Protein AF-A0A381ZZ35-F1 (afdb_monomer)

Organism: NCBI:txid408172

Foldseek 3Di:
DDDDPPDDPVCQVVVCQVALDGPVLADDPVLLVVLCVLLVNFDPDQVSSQVSLLPRPDCLLVLQQALDQPDQPDDPVDFFAAAADDPVNLVCLLVLDCPPPDPVSQVDQQQGHAALSRWGWHDHSNWIAINNQTFAALVVLVNVVSPDPPSRNRGPCQLLRLLLRLLAAFDDFVCDVPVDVRSHQKGFQSLLQQLQLVDPVQVQVLCVLRVHPSCHPPPRRNSDHLVSNPPNSQSVLVVPDDNDHSVCRVQRIGHRAWHQDSSFIWGWAADPVGIDTDTHRSHSSSSSLLSSLSNHRSPDSSVSSSSSRRHD

Nearest PDB structures (foldseek):
  5aa5-assembly1_E  TM=3.537E-01  e=6.118E+00  Cupriavidus necator H16

Structure (mmCIF, N/CA/C/O backbone):
data_AF-A0A381ZZ35-F1
#
_entry.id   AF-A0A381ZZ35-F1
#
loop_
_atom_site.group_PDB
_atom_site.id
_atom_site.type_symbol
_atom_site.label_atom_id
_atom_site.label_alt_id
_atom_site.label_comp_id
_atom_site.label_asym_id
_atom_site.label_entity_id
_atom_site.label_seq_id
_atom_site.pdbx_PDB_ins_code
_atom_site.Cartn_x
_atom_site.Cartn_y
_atom_site.Cartn_z
_atom_site.occupancy
_atom_site.B_iso_or_equiv
_atom_site.auth_seq_id
_atom_site.auth_comp_id
_atom_site.auth_asym_id
_atom_site.auth_atom_id
_atom_site.pdbx_PDB_model_num
ATOM 1 N N . VAL A 1 1 ? 26.753 -16.546 -19.045 1.00 32.03 1 VAL A N 1
ATOM 2 C CA . VAL A 1 1 ? 26.554 -15.699 -20.244 1.00 32.03 1 VAL A CA 1
ATOM 3 C C . VAL A 1 1 ? 26.072 -14.342 -19.760 1.00 32.03 1 VAL A C 1
ATOM 5 O O . VAL A 1 1 ? 25.007 -14.276 -19.165 1.00 32.03 1 VAL A O 1
ATOM 8 N N . ASN A 1 2 ? 26.923 -13.318 -19.890 1.00 32.50 2 ASN A N 1
ATOM 9 C CA . ASN A 1 2 ? 26.718 -11.951 -19.397 1.00 32.50 2 ASN A CA 1
ATOM 10 C C . ASN A 1 2 ? 25.426 -11.340 -19.957 1.00 32.50 2 ASN A C 1
ATOM 12 O O . ASN A 1 2 ? 25.350 -11.036 -21.148 1.00 32.50 2 ASN A O 1
ATOM 16 N N . SER A 1 3 ? 24.434 -11.112 -19.099 1.00 37.75 3 SER A N 1
ATOM 17 C CA . SER A 1 3 ? 23.329 -10.200 -19.390 1.00 37.75 3 SER A CA 1
ATOM 18 C C . SER A 1 3 ? 23.899 -8.786 -19.527 1.00 37.75 3 SER A C 1
ATOM 20 O O . SER A 1 3 ? 24.503 -8.257 -18.594 1.00 37.75 3 SER A O 1
ATOM 22 N N . ARG A 1 4 ? 23.770 -8.218 -20.729 1.00 42.09 4 ARG A N 1
ATOM 23 C CA . ARG A 1 4 ? 24.293 -6.907 -21.137 1.00 42.09 4 ARG A CA 1
ATOM 24 C C . ARG A 1 4 ? 23.975 -5.834 -20.090 1.00 42.09 4 ARG A C 1
ATOM 26 O O . ARG A 1 4 ? 22.808 -5.525 -19.869 1.00 42.09 4 ARG A O 1
ATOM 33 N N . ARG A 1 5 ? 25.006 -5.227 -19.492 1.00 50.31 5 ARG A N 1
ATOM 34 C CA . ARG A 1 5 ? 24.853 -3.937 -18.807 1.00 50.31 5 ARG A CA 1
ATOM 35 C C . ARG A 1 5 ? 24.437 -2.915 -19.870 1.00 50.31 5 ARG A C 1
ATOM 37 O O . ARG A 1 5 ? 25.200 -2.644 -20.789 1.00 50.31 5 ARG A O 1
ATOM 44 N N . ILE A 1 6 ? 23.202 -2.422 -19.781 1.00 64.44 6 ILE A N 1
ATOM 45 C CA . ILE A 1 6 ? 22.643 -1.396 -20.685 1.00 64.44 6 ILE A CA 1
ATOM 46 C C . ILE A 1 6 ? 23.339 -0.037 -20.457 1.00 64.44 6 ILE A C 1
ATOM 48 O O . ILE A 1 6 ? 23.358 0.814 -21.340 1.00 64.44 6 ILE A O 1
ATOM 52 N N . TRP A 1 7 ? 23.973 0.133 -19.295 1.00 69.50 7 TRP A N 1
ATOM 53 C CA . TRP A 1 7 ? 24.657 1.344 -18.858 1.00 69.50 7 TRP A CA 1
ATOM 54 C C . TRP A 1 7 ? 26.158 1.087 -18.666 1.00 69.50 7 TRP A C 1
ATOM 56 O O . TRP A 1 7 ? 26.566 -0.015 -18.297 1.00 69.50 7 TRP A O 1
ATOM 66 N N . CYS A 1 8 ? 26.997 2.094 -18.933 1.00 85.00 8 CYS A N 1
ATOM 67 C CA . CYS A 1 8 ? 28.427 2.008 -18.631 1.00 85.00 8 CYS A CA 1
ATOM 68 C C . CYS A 1 8 ? 28.687 2.219 -17.128 1.00 85.00 8 CYS A C 1
ATOM 70 O O . CYS A 1 8 ? 27.838 2.746 -16.411 1.00 85.00 8 CYS A O 1
ATOM 72 N N . GLU A 1 9 ? 29.883 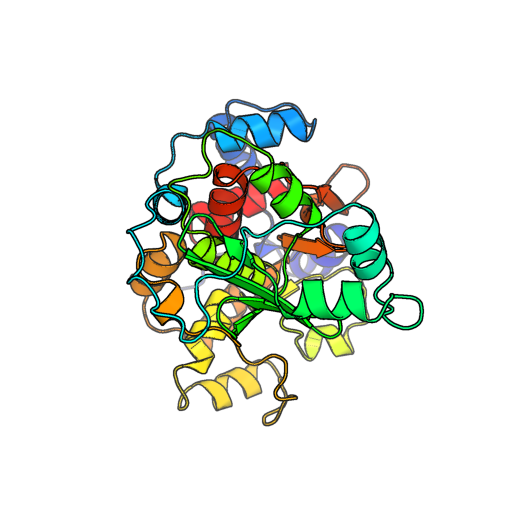1.869 -16.652 1.00 80.69 9 GLU A N 1
ATOM 73 C CA . GLU A 1 9 ? 30.236 1.958 -15.224 1.00 80.69 9 GLU A CA 1
ATOM 74 C C . GLU A 1 9 ? 30.088 3.376 -14.651 1.00 80.69 9 GLU A C 1
ATOM 76 O O . GLU A 1 9 ? 29.662 3.552 -13.513 1.00 80.69 9 GLU A O 1
ATOM 81 N N . ILE A 1 10 ? 30.375 4.404 -15.457 1.00 81.88 10 ILE A N 1
ATOM 82 C CA . ILE A 1 10 ? 30.187 5.804 -15.055 1.00 81.88 10 ILE A CA 1
ATOM 83 C C . ILE A 1 10 ? 28.697 6.115 -14.889 1.00 81.88 10 ILE A C 1
ATOM 85 O O . ILE A 1 10 ? 28.305 6.757 -13.915 1.00 81.88 10 ILE A O 1
ATOM 89 N N . CYS A 1 11 ? 27.849 5.648 -15.807 1.00 78.94 11 CYS A N 1
ATOM 90 C CA . CYS A 1 11 ? 26.406 5.822 -15.692 1.00 78.94 11 CYS A CA 1
ATOM 91 C C . CYS A 1 11 ? 25.856 5.120 -14.445 1.00 78.94 11 CYS A C 1
ATOM 93 O O . CYS A 1 11 ? 25.052 5.721 -13.742 1.00 78.94 11 CYS A O 1
ATOM 95 N N . ASP A 1 12 ? 26.335 3.922 -14.108 1.00 74.69 12 ASP A N 1
ATOM 96 C CA . ASP A 1 12 ? 25.920 3.213 -12.887 1.00 74.69 12 ASP A CA 1
ATOM 97 C C . ASP A 1 12 ? 26.259 3.984 -11.599 1.00 74.69 12 ASP A C 1
ATOM 99 O O . ASP A 1 12 ? 25.548 3.870 -10.598 1.00 74.69 12 ASP A O 1
ATOM 103 N N . ILE A 1 13 ? 27.312 4.806 -11.623 1.00 75.88 13 ILE A N 1
ATOM 104 C CA . ILE A 1 13 ? 27.687 5.681 -10.505 1.00 75.88 13 ILE A CA 1
ATOM 105 C C . ILE A 1 13 ? 26.844 6.961 -10.506 1.00 75.88 13 ILE A C 1
ATOM 107 O O . ILE A 1 13 ? 26.310 7.354 -9.472 1.00 75.88 13 ILE A O 1
ATOM 111 N N . VAL A 1 14 ? 26.720 7.629 -11.653 1.00 78.88 14 VAL A N 1
ATOM 112 C CA . VAL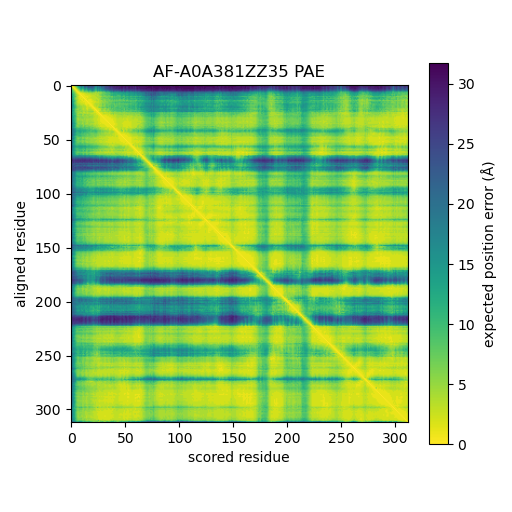 A 1 14 ? 26.157 8.986 -11.748 1.00 78.88 14 VAL A CA 1
ATOM 113 C C . VAL A 1 14 ? 24.627 8.988 -11.758 1.00 78.88 14 VAL A C 1
ATOM 115 O O . VAL A 1 14 ? 23.999 9.846 -11.131 1.00 78.88 14 VAL A O 1
ATOM 118 N N . VAL A 1 15 ? 24.003 8.031 -12.446 1.00 78.25 15 VAL A N 1
ATOM 119 C CA . VAL A 1 15 ? 22.546 7.962 -12.622 1.00 78.25 15 VAL A CA 1
ATOM 120 C C . VAL A 1 15 ? 21.798 7.932 -11.286 1.00 78.25 15 VAL A C 1
ATOM 122 O O . VAL A 1 15 ? 20.849 8.708 -11.158 1.00 78.25 15 VAL A O 1
ATOM 125 N N . PRO A 1 16 ? 22.208 7.167 -10.256 1.00 74.56 16 PRO A N 1
ATOM 126 C CA . PRO A 1 16 ? 21.572 7.225 -8.940 1.00 74.56 16 PRO A CA 1
ATOM 127 C C . PRO A 1 16 ? 21.605 8.602 -8.279 1.00 74.56 16 PRO A C 1
ATOM 129 O O . PRO A 1 16 ? 20.651 8.969 -7.594 1.00 74.56 16 PRO A O 1
ATOM 132 N N . HIS A 1 17 ? 22.648 9.399 -8.509 1.00 72.75 17 HIS A N 1
ATOM 133 C CA . HIS A 1 17 ? 22.750 10.746 -7.944 1.00 72.75 17 HIS A CA 1
ATOM 134 C C . HIS A 1 17 ? 21.882 11.768 -8.688 1.00 72.75 17 HIS A C 1
ATOM 136 O O . HIS A 1 17 ? 21.311 12.655 -8.058 1.00 72.75 17 HIS A O 1
ATOM 142 N N . ILE A 1 18 ? 21.720 11.620 -10.007 1.00 74.50 18 ILE A N 1
ATOM 143 C CA . ILE A 1 18 ? 20.843 12.483 -10.819 1.00 74.50 18 ILE A CA 1
ATOM 144 C C . ILE A 1 18 ? 19.376 12.091 -10.641 1.00 74.50 18 ILE A C 1
ATOM 146 O O . ILE A 1 18 ? 18.468 12.926 -10.578 1.00 74.50 18 ILE A O 1
ATOM 150 N N . THR A 1 19 ? 19.120 10.787 -10.634 1.00 72.62 19 THR A N 1
ATOM 151 C CA . THR A 1 19 ? 17.770 10.258 -10.729 1.00 72.62 19 THR A CA 1
ATOM 152 C C . THR A 1 19 ? 17.200 9.829 -9.392 1.00 72.62 19 THR A C 1
ATOM 154 O O . THR A 1 19 ? 15.983 9.782 -9.282 1.00 72.62 19 THR A O 1
ATOM 157 N N . GLY A 1 20 ? 18.002 9.583 -8.357 1.00 69.38 20 GLY A N 1
ATOM 158 C CA . GLY A 1 20 ? 17.522 9.014 -7.092 1.00 69.38 20 GLY A CA 1
ATOM 159 C C . GLY A 1 20 ? 16.988 7.580 -7.229 1.00 69.38 20 GLY A C 1
ATOM 160 O O . GLY A 1 20 ? 16.212 7.141 -6.373 1.00 69.38 20 GLY A O 1
ATOM 161 N N . GLN A 1 21 ? 17.350 6.893 -8.319 1.00 72.75 21 GLN A N 1
ATOM 162 C CA . GLN A 1 21 ? 17.035 5.502 -8.647 1.00 72.75 21 GLN A CA 1
ATOM 163 C C . GLN A 1 21 ? 18.246 4.823 -9.289 1.00 72.75 21 GLN A C 1
ATOM 165 O O . GLN A 1 21 ? 19.063 5.471 -9.940 1.00 72.75 21 GLN A O 1
ATOM 170 N N . ASP A 1 22 ? 18.348 3.512 -9.109 1.00 72.69 22 ASP A N 1
ATOM 171 C CA . ASP A 1 22 ? 19.425 2.733 -9.710 1.00 72.69 22 ASP A CA 1
ATOM 172 C C . ASP A 1 22 ? 19.239 2.651 -11.232 1.00 72.69 22 ASP A C 1
ATOM 174 O O . ASP A 1 22 ? 18.112 2.628 -11.728 1.00 72.69 22 ASP A O 1
ATOM 178 N N . SER A 1 23 ? 20.341 2.645 -11.983 1.00 72.00 23 SER A N 1
ATOM 179 C CA . SER A 1 23 ? 20.340 2.658 -13.456 1.00 72.00 23 SER A CA 1
ATOM 180 C C . SER A 1 23 ? 19.578 1.474 -14.062 1.00 72.00 23 SER A C 1
ATOM 182 O O . SER A 1 23 ? 18.898 1.627 -15.075 1.00 72.00 23 SER A O 1
ATOM 184 N N . ASN A 1 24 ? 19.630 0.311 -13.410 1.00 72.00 24 ASN A N 1
ATOM 185 C CA . ASN A 1 24 ? 18.886 -0.898 -13.772 1.00 72.00 24 ASN A CA 1
ATOM 186 C C . ASN A 1 24 ? 17.368 -0.802 -13.525 1.00 72.00 24 ASN A C 1
ATOM 188 O O . ASN A 1 24 ? 16.634 -1.672 -13.979 1.00 72.00 24 ASN A O 1
ATOM 192 N N . MET A 1 25 ? 16.904 0.230 -12.817 1.00 75.88 25 MET A N 1
ATOM 193 C CA . MET A 1 25 ? 15.491 0.463 -12.500 1.00 75.88 25 MET A CA 1
ATOM 194 C C . MET A 1 25 ? 14.871 1.571 -13.360 1.00 75.88 25 MET A C 1
ATOM 196 O O . MET A 1 25 ? 13.699 1.904 -13.180 1.00 75.88 25 MET A O 1
ATOM 200 N N . ILE A 1 26 ? 15.644 2.168 -14.272 1.00 82.06 26 ILE A N 1
ATOM 201 C CA . ILE A 1 26 ? 15.144 3.144 -15.240 1.00 82.06 26 ILE A CA 1
ATOM 202 C C . ILE A 1 26 ? 14.570 2.400 -16.438 1.00 82.06 26 ILE A C 1
ATOM 204 O O . ILE A 1 26 ? 15.279 1.653 -17.110 1.00 82.06 26 ILE A O 1
ATOM 208 N N . GLU A 1 27 ? 13.289 2.630 -16.709 1.00 86.88 27 GLU A N 1
ATOM 209 C CA . GLU A 1 27 ? 12.601 2.020 -17.835 1.00 86.88 27 GLU A CA 1
ATOM 210 C C . GLU A 1 27 ? 12.914 2.753 -19.135 1.00 86.88 27 GLU A C 1
ATOM 212 O O . GLU A 1 27 ? 13.184 3.958 -19.172 1.00 86.88 27 GLU A O 1
ATOM 217 N N . SER A 1 28 ? 12.881 2.002 -20.234 1.00 86.75 28 SER A N 1
ATOM 218 C CA . SER A 1 28 ? 13.080 2.588 -21.556 1.00 86.75 28 SER A CA 1
ATOM 219 C C . SER A 1 28 ? 11.921 3.534 -21.913 1.00 86.75 28 SER A C 1
ATOM 221 O O . SER A 1 28 ? 10.775 3.261 -21.543 1.00 86.75 28 SER A O 1
ATOM 223 N N . PRO A 1 29 ? 12.161 4.600 -22.702 1.00 86.50 29 PRO A N 1
ATOM 224 C CA . PRO A 1 29 ? 11.086 5.474 -23.178 1.00 86.50 29 PRO A CA 1
ATOM 225 C C . PRO A 1 29 ? 9.968 4.716 -23.907 1.00 86.50 29 PRO A C 1
ATOM 227 O O . PRO A 1 29 ? 8.802 5.072 -23.783 1.00 86.50 29 PRO A O 1
ATOM 230 N N . ALA A 1 30 ? 10.316 3.637 -24.619 1.00 89.12 30 ALA A N 1
ATOM 231 C CA . ALA A 1 30 ? 9.352 2.776 -25.295 1.00 89.12 30 ALA A CA 1
ATOM 232 C C . ALA A 1 30 ? 8.438 2.027 -24.309 1.00 89.12 30 ALA A C 1
ATOM 234 O O . ALA A 1 30 ? 7.234 1.965 -24.533 1.00 89.12 30 ALA A O 1
ATOM 235 N N . ALA A 1 31 ? 8.982 1.507 -23.202 1.00 89.00 31 ALA A N 1
ATOM 236 C CA . ALA A 1 31 ? 8.191 0.843 -22.159 1.00 89.00 31 ALA A CA 1
ATOM 237 C C . ALA A 1 31 ? 7.258 1.829 -21.433 1.00 89.00 31 ALA A C 1
ATOM 239 O O . ALA A 1 31 ? 6.096 1.512 -21.162 1.00 89.00 31 ALA A O 1
ATOM 240 N N . VAL A 1 32 ? 7.741 3.053 -21.182 1.00 88.56 32 VAL A N 1
ATOM 241 C CA . VAL A 1 32 ? 6.924 4.130 -20.605 1.00 88.56 32 VAL A CA 1
ATOM 242 C C . VAL A 1 32 ? 5.773 4.495 -21.541 1.00 88.56 32 VAL A C 1
ATOM 244 O O . VAL A 1 32 ? 4.631 4.566 -21.090 1.00 88.56 32 VAL A O 1
ATOM 247 N N . GLU A 1 33 ? 6.038 4.686 -22.835 1.00 89.25 33 GLU A N 1
ATOM 248 C CA . GLU A 1 33 ? 4.989 5.028 -23.801 1.00 89.25 33 GLU A CA 1
ATOM 249 C C . GLU A 1 33 ? 3.999 3.878 -24.014 1.00 89.25 33 GLU A C 1
ATOM 251 O O . GLU A 1 33 ? 2.795 4.115 -24.086 1.00 89.25 33 GLU A O 1
ATOM 256 N N . HIS A 1 34 ? 4.473 2.630 -24.013 1.00 91.19 34 HIS A N 1
ATOM 257 C CA . HIS A 1 34 ? 3.609 1.452 -24.053 1.00 91.19 34 HIS A CA 1
ATOM 258 C C . HIS A 1 34 ? 2.654 1.410 -22.853 1.00 91.19 34 HIS A C 1
ATOM 260 O O . HIS A 1 34 ? 1.445 1.303 -23.036 1.00 91.19 34 HIS A O 1
ATOM 266 N N . THR A 1 35 ? 3.166 1.611 -21.634 1.00 90.88 35 THR A N 1
ATOM 267 C CA . THR A 1 35 ? 2.331 1.675 -20.420 1.00 90.88 35 THR A CA 1
ATOM 268 C C . THR A 1 35 ? 1.343 2.847 -20.480 1.00 90.88 35 THR A C 1
ATOM 270 O O . THR A 1 35 ? 0.188 2.726 -20.074 1.00 90.88 35 THR A O 1
ATOM 273 N N . ARG A 1 36 ? 1.759 4.007 -21.011 1.00 89.12 36 ARG A N 1
ATOM 274 C CA . ARG A 1 36 ? 0.854 5.152 -21.216 1.00 89.12 36 ARG A CA 1
ATOM 275 C C . ARG A 1 36 ? -0.258 4.814 -22.207 1.00 89.12 36 ARG A C 1
ATOM 277 O O . ARG A 1 36 ? -1.395 5.211 -21.963 1.00 89.12 36 ARG A O 1
ATOM 284 N N . HIS A 1 37 ? 0.056 4.091 -23.278 1.00 90.69 37 HIS A N 1
ATOM 285 C CA . HIS A 1 37 ? -0.917 3.618 -24.257 1.00 90.69 37 HIS A CA 1
ATOM 286 C C . HIS A 1 37 ? -1.901 2.612 -23.638 1.00 90.69 37 HIS A C 1
ATOM 288 O O . HIS A 1 37 ? -3.105 2.777 -23.814 1.00 90.69 37 HIS A O 1
ATOM 294 N N . GLU A 1 38 ? -1.428 1.639 -22.845 1.00 90.44 38 GLU A N 1
ATOM 295 C CA . GLU A 1 38 ? -2.293 0.706 -22.093 1.00 90.44 38 GLU A CA 1
ATOM 296 C C . GLU A 1 38 ? -3.294 1.447 -21.188 1.00 90.44 38 GLU A C 1
ATOM 298 O O . GLU A 1 38 ? -4.460 1.071 -21.095 1.00 90.44 38 GLU A O 1
ATOM 303 N N . LEU A 1 39 ? -2.866 2.548 -20.563 1.00 89.06 39 LEU A N 1
ATOM 304 C CA . LEU A 1 39 ? -3.717 3.391 -19.716 1.00 89.06 39 LEU A CA 1
ATOM 305 C C . LEU A 1 39 ? -4.610 4.375 -20.505 1.00 89.06 39 LEU A C 1
ATOM 307 O O . LEU A 1 39 ? -5.325 5.172 -19.894 1.00 89.06 39 LEU A O 1
ATOM 311 N N . GLY A 1 40 ? -4.575 4.369 -21.841 1.00 88.50 40 GLY A N 1
ATOM 312 C CA . GLY A 1 40 ? -5.359 5.280 -22.684 1.00 88.50 40 GLY A CA 1
ATOM 313 C C . GLY A 1 40 ? -4.840 6.724 -22.700 1.00 88.50 40 GLY A C 1
ATOM 314 O O . GLY A 1 40 ? -5.632 7.665 -22.734 1.00 88.50 40 GLY A O 1
ATOM 315 N N . HIS A 1 41 ? -3.518 6.902 -22.634 1.00 87.44 41 HIS A N 1
ATOM 316 C CA . HIS A 1 41 ? -2.797 8.183 -22.614 1.00 87.44 41 HIS A CA 1
ATOM 317 C C . HIS A 1 41 ? -3.354 9.197 -21.601 1.00 87.44 41 HIS A C 1
ATOM 319 O O . HIS A 1 41 ? -3.776 10.299 -21.973 1.00 87.44 41 HIS A O 1
ATOM 325 N N . PRO A 1 42 ? -3.338 8.874 -20.295 1.00 85.69 42 PRO A N 1
ATOM 326 C CA . PRO A 1 42 ? -3.807 9.805 -19.289 1.00 85.69 42 PRO A CA 1
ATOM 327 C C . PRO A 1 42 ? -2.947 11.078 -19.274 1.00 85.69 42 PRO A C 1
ATOM 329 O O . PRO A 1 42 ? -1.720 11.063 -19.428 1.00 85.69 42 PRO A O 1
ATOM 332 N N . ASP A 1 43 ? -3.619 12.203 -19.044 1.00 83.19 43 ASP A N 1
ATOM 333 C CA . ASP A 1 43 ? -2.977 13.477 -18.732 1.00 83.19 43 ASP A CA 1
ATOM 334 C C . ASP A 1 43 ? -2.177 13.367 -17.414 1.00 83.19 43 ASP A C 1
ATOM 336 O O . ASP A 1 43 ? -2.414 12.497 -16.579 1.00 83.19 43 ASP A O 1
ATOM 340 N N . THR A 1 44 ? -1.259 14.299 -17.182 1.00 80.75 44 THR A N 1
ATOM 341 C CA . THR A 1 44 ? -0.376 14.358 -16.003 1.00 80.75 44 THR A CA 1
ATOM 342 C C . THR A 1 44 ? -1.105 14.629 -14.678 1.00 80.75 44 THR A C 1
ATOM 344 O O . THR A 1 44 ? -0.507 14.532 -13.599 1.00 80.75 44 THR A O 1
ATOM 347 N N . ARG A 1 45 ? -2.400 14.973 -14.730 1.00 86.56 45 ARG A N 1
ATOM 348 C CA . ARG A 1 45 ? -3.241 15.247 -13.556 1.00 86.56 45 ARG A CA 1
ATOM 349 C C . ARG A 1 45 ? -3.548 13.955 -12.779 1.00 86.56 45 ARG A C 1
ATOM 351 O O . ARG A 1 45 ? -4.136 13.046 -13.367 1.00 86.56 45 ARG A O 1
ATOM 358 N N . PRO A 1 46 ? -3.300 13.898 -11.453 1.00 86.44 46 PRO A N 1
ATOM 359 C CA . PRO A 1 46 ? -3.493 12.683 -10.648 1.00 86.44 46 PRO A CA 1
ATOM 360 C C . PRO A 1 46 ? -4.868 12.021 -10.809 1.00 86.44 46 PRO A C 1
ATOM 362 O O . PRO A 1 46 ? -4.945 10.822 -11.041 1.00 86.44 46 PRO A O 1
ATOM 365 N N . ASN A 1 47 ? -5.956 12.798 -10.805 1.00 88.12 47 ASN A N 1
ATOM 366 C CA . ASN A 1 47 ? -7.313 12.250 -10.941 1.00 88.12 47 ASN A CA 1
ATOM 367 C C . ASN A 1 47 ? -7.546 11.533 -12.283 1.00 88.12 47 ASN A C 1
ATOM 369 O O . ASN A 1 47 ? -8.326 10.587 -12.350 1.00 88.12 47 ASN A O 1
ATOM 373 N N . ARG A 1 48 ? -6.889 11.981 -13.363 1.00 89.88 48 ARG A N 1
ATOM 374 C CA . ARG A 1 48 ? -6.988 11.331 -14.679 1.00 89.88 48 ARG A CA 1
ATOM 375 C C . ARG A 1 48 ? -6.192 10.032 -14.706 1.00 89.88 48 ARG A C 1
ATOM 377 O O . ARG A 1 48 ? -6.694 9.052 -15.242 1.00 89.88 48 ARG A O 1
ATOM 384 N N . ILE A 1 49 ? -5.026 10.013 -14.061 1.00 90.81 49 ILE A N 1
ATOM 385 C CA . ILE A 1 49 ? -4.202 8.812 -13.885 1.00 90.81 49 ILE A CA 1
ATOM 386 C C . ILE A 1 49 ? -4.969 7.755 -13.079 1.00 90.81 49 ILE A C 1
ATOM 388 O O . ILE A 1 49 ? -5.120 6.628 -13.536 1.00 90.81 49 ILE A O 1
ATOM 392 N N . TRP A 1 50 ? -5.526 8.117 -11.920 1.00 93.50 50 TRP A N 1
ATOM 393 C CA . TRP A 1 50 ? -6.279 7.178 -11.078 1.00 93.50 50 TRP A CA 1
ATOM 394 C C . TRP A 1 50 ? -7.545 6.667 -11.760 1.00 93.50 50 TRP A C 1
ATOM 396 O O . TRP A 1 50 ? -7.809 5.466 -11.741 1.00 93.50 50 TRP A O 1
ATOM 406 N N . SER A 1 51 ? -8.265 7.544 -12.467 1.00 91.94 51 SER A N 1
ATOM 407 C CA . SER A 1 51 ? -9.409 7.121 -13.272 1.00 91.94 51 SER A CA 1
ATOM 408 C C . SER A 1 51 ? -9.023 6.180 -14.415 1.00 91.94 51 SER A C 1
ATOM 410 O O . SER A 1 51 ? -9.866 5.369 -14.791 1.00 91.94 51 SER A O 1
ATOM 412 N N . ALA A 1 52 ? -7.833 6.317 -15.004 1.00 92.50 52 ALA A N 1
ATOM 413 C CA . ALA A 1 52 ? -7.352 5.416 -16.047 1.00 92.50 52 ALA A CA 1
ATOM 414 C C . ALA A 1 52 ? -7.008 4.043 -15.461 1.00 92.50 52 ALA A C 1
ATOM 416 O O . ALA A 1 52 ? -7.537 3.043 -15.928 1.00 92.50 52 ALA A O 1
ATOM 417 N N . ILE A 1 53 ? -6.240 4.008 -14.366 1.00 93.00 53 ILE A N 1
ATOM 418 C CA . ILE A 1 53 ? -5.910 2.767 -13.646 1.00 93.00 53 ILE A CA 1
ATOM 419 C C . ILE A 1 53 ? -7.180 2.033 -13.215 1.00 93.00 53 ILE A C 1
ATOM 421 O O . ILE A 1 53 ? -7.305 0.836 -13.420 1.00 93.00 53 ILE A O 1
ATOM 425 N N . ARG A 1 54 ? -8.169 2.748 -12.674 1.00 91.12 54 ARG A N 1
ATOM 426 C CA . ARG A 1 54 ? -9.448 2.157 -12.263 1.00 91.12 54 ARG A CA 1
ATOM 427 C C . ARG A 1 54 ? -10.228 1.512 -13.418 1.00 91.12 54 ARG A C 1
ATOM 429 O O . ARG A 1 54 ? -11.029 0.619 -13.166 1.00 91.12 54 ARG A O 1
ATOM 436 N N . LYS A 1 55 ? -10.073 2.023 -14.642 1.00 90.94 55 LYS A N 1
ATOM 437 C CA . LYS A 1 55 ? -10.754 1.528 -15.850 1.00 90.94 55 LYS A CA 1
ATOM 438 C C . LYS A 1 55 ? -9.935 0.489 -16.607 1.00 90.94 55 LYS A C 1
ATOM 440 O O . LYS A 1 55 ? -10.421 -0.009 -17.616 1.00 90.94 55 LYS A O 1
ATOM 445 N N . LEU A 1 56 ? -8.708 0.223 -16.164 1.00 90.19 56 LEU A N 1
ATOM 446 C CA . LEU A 1 56 ? -7.865 -0.781 -16.777 1.00 90.19 56 LEU A CA 1
ATOM 447 C C . LEU A 1 56 ? -8.547 -2.139 -16.630 1.00 90.19 56 LEU A C 1
ATOM 449 O O . LEU A 1 56 ? -8.870 -2.556 -15.517 1.00 90.19 56 LEU A O 1
ATOM 453 N N . ASP A 1 57 ? -8.764 -2.801 -17.759 1.00 83.31 57 ASP A N 1
ATOM 454 C CA . ASP A 1 57 ? -9.288 -4.158 -17.794 1.00 83.31 57 ASP A CA 1
ATOM 455 C C . ASP A 1 57 ? -8.153 -5.120 -17.422 1.00 83.31 57 ASP A C 1
ATOM 457 O O . ASP A 1 57 ? -7.299 -5.453 -18.243 1.00 83.31 57 ASP A O 1
ATOM 461 N N . SER A 1 58 ? -8.058 -5.450 -16.134 1.00 85.94 58 SER A N 1
ATOM 462 C CA . SER A 1 58 ? -7.015 -6.318 -15.590 1.00 85.94 58 SER A CA 1
ATOM 463 C C . SER A 1 58 ? -7.578 -7.193 -14.479 1.00 85.94 58 SER A C 1
ATOM 465 O O . SER A 1 58 ? -8.152 -6.698 -13.505 1.00 85.94 58 SER A O 1
ATOM 467 N N . SER A 1 59 ? -7.323 -8.497 -14.586 1.00 89.25 59 SER A N 1
ATOM 468 C CA . SER A 1 59 ? -7.651 -9.476 -13.549 1.00 89.25 59 SER A CA 1
ATOM 469 C C . SER A 1 59 ? -6.732 -9.381 -12.323 1.00 89.25 59 SER A C 1
ATOM 471 O O . SER A 1 59 ? -6.995 -9.990 -11.287 1.00 89.25 59 SER A O 1
ATOM 473 N N . GLU A 1 60 ? -5.669 -8.567 -12.375 1.00 89.38 60 GLU A N 1
ATOM 474 C CA . GLU A 1 60 ? -4.691 -8.435 -11.288 1.00 89.38 60 GLU A CA 1
ATOM 475 C C . GLU A 1 60 ? -5.296 -7.893 -9.986 1.00 89.38 60 GLU A C 1
ATOM 477 O O . GLU A 1 60 ? -4.690 -8.083 -8.935 1.00 89.38 60 GLU A O 1
ATOM 482 N N . ALA A 1 61 ? -6.461 -7.241 -10.031 1.00 88.50 61 ALA A N 1
ATOM 483 C CA . ALA A 1 61 ? -7.175 -6.734 -8.856 1.00 88.50 61 ALA A CA 1
ATOM 484 C C . ALA A 1 61 ? -8.334 -7.624 -8.379 1.00 88.50 61 ALA A C 1
ATOM 486 O O . ALA A 1 61 ? -8.871 -7.379 -7.296 1.00 88.50 61 ALA A O 1
ATOM 487 N N . GLU A 1 62 ? -8.723 -8.652 -9.140 1.00 91.56 62 GLU A N 1
ATOM 488 C CA . GLU A 1 62 ? -9.911 -9.470 -8.847 1.00 91.56 62 GLU A CA 1
ATOM 489 C C . GLU A 1 62 ? -9.823 -10.173 -7.491 1.00 91.56 62 GLU A C 1
ATOM 491 O O . GLU A 1 62 ? -10.820 -10.259 -6.778 1.00 91.56 62 GLU A O 1
ATOM 496 N N . TRP A 1 63 ? -8.619 -10.571 -7.069 1.00 92.44 63 TRP A N 1
ATOM 497 C CA . TRP A 1 63 ? -8.387 -11.221 -5.774 1.00 92.44 63 TRP A CA 1
ATOM 498 C C . TRP A 1 63 ? -8.865 -10.404 -4.566 1.00 92.44 63 TRP A C 1
ATOM 500 O O . TRP A 1 63 ? -9.139 -10.975 -3.510 1.00 92.44 63 TRP A O 1
ATOM 510 N N . ALA A 1 64 ? -8.909 -9.073 -4.696 1.00 92.00 64 ALA A N 1
ATOM 511 C CA . ALA A 1 64 ? -9.366 -8.162 -3.651 1.00 92.00 64 ALA A CA 1
ATOM 512 C C . ALA A 1 64 ? -10.867 -7.866 -3.753 1.00 92.00 64 ALA A C 1
ATOM 514 O O . ALA A 1 64 ? -11.430 -7.300 -2.822 1.00 92.00 64 ALA A O 1
ATOM 515 N N . MET A 1 65 ? -11.496 -8.205 -4.880 1.00 90.38 65 MET A N 1
ATOM 516 C CA . MET A 1 65 ? -12.893 -7.904 -5.210 1.00 90.38 65 MET A CA 1
ATOM 517 C C . MET A 1 65 ? -13.801 -9.144 -5.157 1.00 90.38 65 MET A C 1
ATOM 519 O O . MET A 1 65 ? -14.996 -9.028 -5.430 1.00 90.38 65 MET A O 1
ATOM 523 N N . ASP A 1 66 ? -13.241 -10.305 -4.813 1.00 83.25 66 ASP A N 1
ATOM 524 C CA . ASP A 1 66 ? -13.952 -11.560 -4.564 1.00 83.25 66 ASP A CA 1
ATOM 525 C C . ASP A 1 66 ? -13.863 -11.929 -3.075 1.00 83.25 66 ASP A C 1
ATOM 527 O O . ASP A 1 66 ? -13.163 -12.861 -2.663 1.00 83.25 66 ASP A O 1
ATOM 531 N N . ALA A 1 67 ? -14.535 -11.140 -2.230 1.00 76.12 67 ALA A N 1
ATOM 532 C CA . ALA A 1 67 ? -14.716 -11.495 -0.831 1.00 76.12 67 ALA A CA 1
ATOM 533 C C . ALA A 1 67 ? -15.532 -12.785 -0.745 1.00 76.12 67 ALA A C 1
ATOM 535 O O . ALA A 1 67 ? -16.756 -12.793 -0.889 1.00 76.12 67 ALA A O 1
ATOM 536 N N . ARG A 1 68 ? -14.852 -13.892 -0.447 1.00 67.00 68 ARG A N 1
ATOM 537 C CA . ARG A 1 68 ? -15.546 -15.078 0.044 1.00 67.00 68 ARG A CA 1
ATOM 538 C C . ARG A 1 68 ? -16.142 -14.716 1.401 1.00 67.00 68 ARG A C 1
ATOM 540 O O . ARG A 1 68 ? -15.407 -14.144 2.207 1.00 67.00 68 ARG A O 1
ATOM 547 N N . PRO A 1 69 ? -17.418 -15.041 1.679 1.00 57.69 69 PRO A N 1
ATOM 548 C CA . PRO A 1 69 ? -17.977 -14.839 3.006 1.00 57.69 69 PRO A CA 1
ATOM 549 C C . PRO A 1 69 ? -17.059 -15.542 4.004 1.00 57.69 69 PRO A C 1
ATOM 551 O O . PRO A 1 69 ? -16.903 -16.765 3.972 1.00 57.69 69 PRO A O 1
ATOM 554 N N . GLY A 1 70 ? -16.356 -14.743 4.808 1.00 55.00 70 GLY A N 1
ATOM 555 C CA . GLY A 1 70 ? -15.443 -15.257 5.811 1.00 55.00 70 GLY A CA 1
ATOM 556 C C . GLY A 1 70 ? -16.213 -16.156 6.770 1.00 55.00 70 GLY A C 1
ATOM 557 O O . GLY A 1 70 ? -17.400 -15.940 7.017 1.00 55.00 70 GLY A O 1
ATOM 558 N N . ASN A 1 71 ? -15.542 -17.173 7.312 1.00 52.56 71 ASN A N 1
ATOM 559 C CA . ASN A 1 71 ? -16.101 -17.978 8.393 1.00 52.56 71 ASN A CA 1
ATOM 560 C C . ASN A 1 71 ? -16.627 -17.022 9.469 1.00 52.56 71 ASN A C 1
ATOM 562 O O . ASN A 1 71 ? -15.839 -16.256 10.024 1.00 52.56 71 ASN A O 1
ATOM 566 N N . SER A 1 72 ? -17.936 -17.041 9.732 1.00 56.69 72 SER A N 1
ATOM 567 C CA . SER A 1 72 ? -18.559 -16.198 10.749 1.00 56.69 72 SER A CA 1
ATOM 568 C C . SER A 1 72 ? -17.810 -16.393 12.066 1.00 56.69 72 SER A C 1
ATOM 570 O O . SER A 1 72 ? -17.874 -17.468 12.668 1.00 56.69 72 SER A O 1
ATOM 572 N N . ILE A 1 73 ? -17.045 -15.386 12.489 1.00 66.19 73 ILE A N 1
ATOM 573 C CA . ILE A 1 73 ? -16.311 -15.458 13.748 1.00 66.19 73 ILE A CA 1
ATOM 574 C C . ILE A 1 73 ? -17.350 -15.295 14.851 1.00 66.19 73 ILE A C 1
ATOM 576 O O . ILE A 1 73 ? -17.844 -14.198 15.088 1.00 66.19 73 ILE A O 1
ATOM 580 N N . THR A 1 74 ? -17.693 -16.386 15.531 1.00 65.75 74 THR A N 1
ATOM 581 C CA . THR A 1 74 ? -18.579 -16.340 16.697 1.00 65.75 74 THR A CA 1
ATOM 582 C C . THR A 1 74 ? -17.867 -15.623 17.839 1.00 65.75 74 THR A C 1
ATOM 584 O O . THR A 1 74 ? -16.909 -16.149 18.411 1.00 65.75 74 THR A O 1
ATOM 587 N N . ARG A 1 75 ? -18.319 -14.411 18.169 1.00 73.44 75 ARG A N 1
ATOM 588 C CA . ARG A 1 75 ? -17.757 -13.589 19.247 1.00 73.44 75 ARG A CA 1
ATOM 589 C C . ARG A 1 75 ? -18.605 -13.725 20.510 1.00 73.44 75 ARG A C 1
ATOM 591 O O . ARG A 1 75 ? -19.816 -13.544 20.477 1.00 73.44 75 ARG A O 1
ATOM 598 N N . ILE A 1 76 ? -17.949 -14.002 21.639 1.00 71.19 76 ILE A N 1
ATOM 599 C CA . ILE A 1 76 ? -18.600 -14.267 22.938 1.00 71.19 76 ILE A CA 1
ATOM 600 C C . ILE A 1 76 ? -19.450 -13.071 23.418 1.00 71.19 76 ILE A C 1
ATOM 602 O O . ILE A 1 76 ? -20.453 -13.263 24.094 1.00 71.19 76 ILE A O 1
ATOM 606 N N . GLY A 1 77 ? -19.068 -11.840 23.058 1.00 68.50 77 GLY A N 1
ATOM 607 C CA . GLY A 1 77 ? -19.746 -10.604 23.474 1.00 68.50 77 GLY A CA 1
ATOM 608 C C . GLY A 1 77 ? -20.749 -10.026 22.469 1.00 68.50 77 GLY A C 1
ATOM 609 O O . GLY A 1 77 ? -21.162 -8.884 22.651 1.00 68.50 77 GLY A O 1
ATOM 610 N N . GLY A 1 78 ? -21.104 -10.769 21.415 1.00 73.25 78 GLY A N 1
ATOM 611 C CA . GLY A 1 78 ? -21.831 -10.234 20.261 1.00 73.25 78 GLY A CA 1
ATOM 612 C C . GLY A 1 78 ? -20.908 -9.556 19.244 1.00 73.25 78 GLY A C 1
ATOM 613 O O . GLY A 1 78 ? -19.698 -9.428 19.464 1.00 73.25 78 GLY A O 1
ATOM 614 N N . ASP A 1 79 ? -21.475 -9.158 18.108 1.00 74.62 79 ASP A N 1
ATOM 615 C CA . ASP A 1 79 ? -20.714 -8.514 17.041 1.00 74.62 79 ASP A CA 1
ATOM 616 C C . ASP A 1 79 ? -20.392 -7.051 17.387 1.00 74.62 79 ASP A C 1
ATOM 618 O O . ASP A 1 79 ? -21.289 -6.296 17.776 1.00 74.62 79 ASP A O 1
ATOM 622 N N . PRO A 1 80 ? -19.113 -6.630 17.279 1.00 81.00 80 PRO A N 1
ATOM 623 C CA . PRO A 1 80 ? -18.756 -5.221 17.349 1.00 81.00 80 PRO A CA 1
ATOM 624 C C . PRO A 1 80 ? -19.549 -4.381 16.335 1.00 81.00 80 PRO A C 1
ATOM 626 O O . PRO A 1 80 ? -19.976 -4.907 15.305 1.00 81.00 80 PRO A O 1
ATOM 629 N N . PRO A 1 81 ? -19.714 -3.070 16.589 1.00 88.31 81 PRO A N 1
ATOM 630 C CA . PRO A 1 81 ? -20.345 -2.175 15.624 1.00 88.31 81 PRO A CA 1
ATOM 631 C C . PRO A 1 81 ? -19.571 -2.151 14.300 1.00 88.31 81 PRO A C 1
ATOM 633 O O . PRO A 1 81 ? -18.400 -2.537 14.245 1.00 88.31 81 PRO A O 1
ATOM 636 N N . GLU A 1 82 ? -20.209 -1.657 13.239 1.00 90.88 82 GLU A N 1
ATOM 637 C CA . GLU A 1 82 ? -19.520 -1.365 11.980 1.00 90.88 82 GLU A CA 1
ATOM 638 C C . GLU A 1 82 ? -18.324 -0.435 12.223 1.00 90.88 82 GLU A C 1
ATOM 640 O O . GLU A 1 82 ? -18.341 0.430 13.106 1.00 90.88 82 GLU A O 1
ATOM 645 N N . TRP A 1 83 ? -17.248 -0.641 11.464 1.00 92.12 83 TRP A N 1
ATOM 646 C CA . TRP A 1 83 ? -16.065 0.193 11.581 1.00 92.12 83 TRP A CA 1
ATOM 647 C C . TRP A 1 83 ? -16.355 1.600 11.056 1.00 92.12 83 TRP A C 1
ATOM 649 O O . TRP A 1 83 ? -16.550 1.817 9.860 1.00 92.12 83 TRP A O 1
ATOM 659 N N . GLU A 1 84 ? -16.321 2.571 11.961 1.00 90.75 84 GLU A N 1
ATOM 660 C CA . GLU A 1 84 ? -16.488 3.983 11.655 1.00 90.75 84 GLU A CA 1
ATOM 661 C C . GLU A 1 84 ? -15.518 4.819 12.495 1.00 90.75 84 GLU A C 1
ATOM 663 O O . GLU A 1 84 ? -15.247 4.512 13.657 1.00 90.75 84 GLU A O 1
ATOM 668 N N . ILE A 1 85 ? -15.003 5.894 11.895 1.00 91.19 85 ILE A N 1
ATOM 669 C CA . ILE A 1 85 ? -14.227 6.921 12.591 1.00 91.19 85 ILE A CA 1
ATOM 670 C C . ILE A 1 85 ? -14.790 8.311 12.279 1.00 91.19 85 ILE A C 1
ATOM 672 O O . ILE A 1 85 ? -15.071 8.645 11.119 1.00 91.19 85 ILE A O 1
ATOM 676 N N . ASP A 1 86 ? -14.940 9.131 13.318 1.00 90.25 86 ASP A N 1
ATOM 677 C CA . ASP A 1 86 ? -15.369 10.528 13.194 1.00 90.25 86 ASP A CA 1
ATOM 678 C C . ASP A 1 86 ? -14.172 11.484 12.988 1.00 90.25 86 ASP A C 1
ATOM 680 O O . ASP A 1 86 ? -13.028 11.054 12.820 1.00 90.25 86 ASP A O 1
ATOM 684 N N . ASP A 1 87 ? -14.428 12.791 12.877 1.00 90.50 87 ASP A N 1
ATOM 685 C CA . ASP A 1 87 ? -13.370 13.788 12.644 1.00 90.50 87 ASP A CA 1
ATOM 686 C C . ASP A 1 87 ? -12.461 13.989 13.866 1.00 90.50 87 ASP A C 1
ATOM 688 O O . ASP A 1 87 ? -11.267 14.244 13.716 1.00 90.50 87 ASP A O 1
ATOM 692 N N . GLU A 1 88 ? -12.989 13.820 15.077 1.00 89.19 88 GLU A N 1
ATOM 693 C CA . GLU A 1 88 ? -12.203 13.921 16.308 1.00 89.19 88 GLU A CA 1
ATOM 694 C C . GLU A 1 88 ? -11.321 12.678 16.512 1.00 89.19 88 GLU A C 1
ATOM 696 O O . GLU A 1 88 ? -10.172 12.802 16.933 1.00 89.19 88 GLU A O 1
ATOM 701 N N . ASP A 1 89 ? -11.811 11.486 16.159 1.00 90.62 89 ASP A N 1
ATOM 702 C CA . ASP A 1 89 ? -10.998 10.266 16.110 1.00 90.62 89 ASP A CA 1
ATOM 703 C C . ASP A 1 89 ? -9.831 10.421 15.141 1.00 90.62 89 ASP A C 1
ATOM 705 O O . ASP A 1 89 ? -8.693 10.078 15.467 1.00 90.62 89 ASP A O 1
ATOM 709 N N . GLN A 1 90 ? -10.107 10.986 13.964 1.00 89.62 90 GLN A N 1
ATOM 710 C CA . GLN A 1 90 ? -9.082 11.269 12.975 1.00 89.62 90 GLN A CA 1
ATOM 711 C C . GLN A 1 90 ? -8.045 12.259 13.522 1.00 89.62 90 GLN A C 1
ATOM 713 O O . GLN A 1 90 ? -6.854 12.005 13.391 1.00 89.62 90 GLN A O 1
ATOM 718 N N . ALA A 1 91 ? -8.467 13.321 14.216 1.00 89.31 91 ALA A N 1
ATOM 719 C CA . ALA A 1 91 ? -7.549 14.277 14.836 1.00 89.31 91 ALA A CA 1
ATOM 720 C C . ALA A 1 91 ? -6.633 13.624 15.890 1.00 89.31 91 ALA A C 1
ATOM 722 O O . ALA A 1 91 ? -5.447 13.952 15.974 1.00 89.31 91 ALA A O 1
ATOM 723 N N . ILE A 1 92 ? -7.149 12.665 16.670 1.00 89.25 92 ILE A N 1
ATOM 724 C CA . ILE A 1 92 ? -6.338 11.885 17.617 1.00 89.25 92 ILE A CA 1
ATOM 725 C C . ILE A 1 92 ? -5.280 11.073 16.859 1.00 89.25 92 ILE A C 1
ATOM 727 O O . ILE A 1 92 ? -4.103 11.115 17.224 1.00 89.25 92 ILE A O 1
ATOM 731 N N . MET A 1 93 ? -5.675 10.380 15.788 1.00 89.69 93 MET A N 1
ATOM 732 C CA . MET A 1 93 ? -4.767 9.580 14.957 1.00 89.69 93 MET A CA 1
ATOM 733 C C . MET A 1 93 ? -3.718 10.437 14.235 1.00 89.69 93 MET A C 1
ATOM 735 O O . MET A 1 93 ? -2.545 10.069 14.229 1.00 89.69 93 MET A O 1
ATOM 739 N N . ASP A 1 94 ? -4.122 11.584 13.682 1.00 88.44 94 ASP A N 1
ATOM 740 C CA . ASP A 1 94 ? -3.260 12.542 12.978 1.00 88.44 94 ASP A CA 1
ATOM 741 C C . ASP A 1 94 ? -2.218 13.140 13.940 1.00 88.44 94 ASP A C 1
ATOM 743 O O . ASP A 1 94 ? -1.050 13.304 13.588 1.00 88.44 94 ASP A O 1
ATOM 747 N N . SER A 1 95 ? -2.618 13.430 15.184 1.00 84.38 95 SER A N 1
ATOM 748 C CA . SER A 1 95 ? -1.718 13.986 16.204 1.00 84.38 95 SER A CA 1
ATOM 749 C C . SER A 1 95 ? -0.682 12.985 16.729 1.00 84.38 95 SER A C 1
ATOM 751 O O . SER A 1 95 ? 0.325 13.391 17.312 1.00 84.38 95 SER A O 1
ATOM 753 N N . GLY A 1 96 ? -0.950 11.679 16.598 1.00 75.56 96 GLY A N 1
ATOM 754 C CA . GLY A 1 96 ? -0.134 10.611 17.180 1.00 75.56 96 GLY A CA 1
ATOM 755 C C . GLY A 1 96 ? -0.036 10.644 18.713 1.00 75.56 96 GLY A C 1
ATOM 756 O O . GLY A 1 96 ? 0.782 9.925 19.285 1.00 75.56 96 GLY A O 1
ATOM 757 N N . SER A 1 97 ? -0.837 11.471 19.395 1.00 77.31 97 SER A N 1
ATOM 758 C CA . SER A 1 97 ? -0.762 11.691 20.840 1.00 77.31 97 SER A CA 1
ATOM 759 C C . SER A 1 97 ? -2.093 11.386 21.514 1.00 77.31 97 SER A C 1
ATOM 761 O O . SER A 1 97 ? -3.093 12.071 21.321 1.00 77.31 97 SER A O 1
ATOM 763 N N . ILE A 1 98 ? -2.085 10.392 22.401 1.00 82.00 98 ILE A N 1
ATOM 764 C CA . ILE A 1 98 ? -3.255 10.029 23.214 1.00 82.00 98 ILE A CA 1
ATOM 765 C C . ILE A 1 98 ? -3.438 10.924 24.449 1.00 82.00 98 ILE A C 1
ATOM 767 O O . ILE A 1 98 ? -4.430 10.790 25.159 1.00 82.00 98 ILE A O 1
ATOM 771 N N . ARG A 1 99 ? -2.496 11.841 24.728 1.00 79.38 99 ARG A N 1
ATOM 772 C CA . ARG A 1 99 ? -2.434 12.598 25.996 1.00 79.38 99 ARG A CA 1
ATOM 773 C C . ARG A 1 99 ? -3.648 13.490 26.253 1.00 79.38 99 ARG A C 1
ATOM 775 O O . ARG A 1 99 ? -3.983 13.728 27.407 1.00 79.38 99 ARG A O 1
ATOM 782 N N . HIS A 1 100 ? -4.282 13.986 25.194 1.00 78.88 100 HIS A N 1
ATOM 783 C CA . HIS A 1 100 ? -5.429 14.896 25.279 1.00 78.88 100 HIS A CA 1
ATOM 784 C C . HIS A 1 100 ? -6.747 14.236 24.851 1.00 78.88 100 HIS A C 1
ATOM 786 O O . HIS A 1 100 ? -7.787 14.889 24.837 1.00 78.88 100 HIS A O 1
ATOM 792 N N . ALA A 1 101 ? -6.717 12.946 24.508 1.00 83.56 101 ALA A N 1
ATOM 793 C CA . ALA A 1 101 ? -7.898 12.210 24.089 1.00 83.56 101 ALA A CA 1
ATOM 794 C C . ALA A 1 101 ? -8.724 11.766 25.304 1.00 83.56 101 ALA A C 1
ATOM 796 O O . ALA A 1 101 ? -8.184 11.314 26.317 1.00 83.56 101 ALA A O 1
ATOM 797 N N . SER A 1 102 ? -10.052 11.848 25.201 1.00 87.56 102 SER A N 1
ATOM 798 C CA . SER A 1 102 ? -10.930 11.347 26.259 1.00 87.56 102 SER A CA 1
ATOM 799 C C . SER A 1 102 ? -10.830 9.822 26.380 1.00 87.56 102 SER A C 1
ATOM 801 O O . SER A 1 102 ? -10.718 9.096 25.388 1.00 87.56 102 SER A O 1
ATOM 803 N N . THR A 1 103 ? -10.922 9.304 27.606 1.00 88.81 103 THR A N 1
ATOM 804 C CA . THR A 1 103 ? -10.852 7.855 27.868 1.00 88.81 103 THR A CA 1
ATOM 805 C C . THR A 1 103 ? -11.962 7.077 27.157 1.00 88.81 103 THR A C 1
ATOM 807 O O . THR A 1 103 ? -11.739 5.949 26.723 1.00 88.81 103 THR A O 1
ATOM 810 N N . ALA A 1 104 ? -13.147 7.674 26.993 1.00 89.44 104 ALA A N 1
ATOM 811 C CA . ALA A 1 104 ? -14.256 7.083 26.249 1.00 89.44 104 ALA A CA 1
ATOM 812 C C . ALA A 1 104 ? -13.934 6.921 24.752 1.00 89.44 104 ALA A C 1
ATOM 814 O O . ALA A 1 104 ? -14.178 5.848 24.198 1.00 89.44 104 ALA A O 1
ATOM 815 N N . ARG A 1 105 ? -13.326 7.937 24.119 1.00 89.00 105 ARG A N 1
ATOM 816 C CA . ARG A 1 105 ? -12.896 7.873 22.711 1.00 89.00 105 ARG A CA 1
ATOM 817 C C . ARG A 1 105 ? -11.788 6.851 22.508 1.00 89.00 105 ARG A C 1
ATOM 819 O O . ARG A 1 105 ? -11.894 6.012 21.621 1.00 89.00 105 ARG A O 1
ATOM 826 N N . LEU A 1 106 ? -10.783 6.848 23.386 1.00 90.00 106 LEU A N 1
ATOM 827 C CA . LEU A 1 106 ? -9.723 5.839 23.345 1.00 90.00 106 LEU A CA 1
ATOM 828 C C . LEU A 1 106 ? -10.305 4.426 23.453 1.00 90.00 106 LEU A C 1
ATOM 830 O O . LEU A 1 106 ? -9.968 3.571 22.645 1.00 90.00 106 LEU A O 1
ATOM 834 N N . ARG A 1 107 ? -11.247 4.184 24.374 1.00 89.75 107 ARG A N 1
ATOM 835 C CA . ARG A 1 107 ? -11.928 2.882 24.484 1.00 89.75 107 ARG A CA 1
ATOM 836 C C . ARG A 1 107 ? -12.727 2.521 23.234 1.00 89.75 107 ARG A C 1
ATOM 838 O O . ARG A 1 107 ? -12.755 1.349 22.875 1.00 89.75 107 ARG A O 1
ATOM 845 N N . ARG A 1 108 ? -13.377 3.487 22.576 1.00 91.06 108 ARG A N 1
ATOM 846 C CA . ARG A 1 108 ? -14.080 3.254 21.304 1.00 91.06 108 ARG A CA 1
ATOM 847 C C . ARG A 1 108 ? -13.102 2.813 20.214 1.00 91.06 108 ARG A C 1
ATOM 849 O O . ARG A 1 108 ? -13.327 1.778 19.601 1.00 91.06 108 ARG A O 1
ATOM 856 N N . LEU A 1 109 ? -11.992 3.531 20.043 1.00 91.75 109 LEU A N 1
ATOM 857 C CA . LEU A 1 109 ? -10.952 3.183 19.070 1.00 91.75 109 LEU A CA 1
ATOM 858 C C . LEU A 1 109 ? -10.312 1.815 19.357 1.00 91.75 109 LEU A C 1
ATOM 860 O O . LEU A 1 109 ? -10.107 1.025 18.436 1.00 91.75 109 LEU A O 1
ATOM 864 N N . GLN A 1 110 ? -10.077 1.504 20.635 1.00 91.50 110 GLN A N 1
ATOM 865 C CA . GLN A 1 110 ? -9.545 0.211 21.074 1.00 91.50 110 GLN A CA 1
ATOM 866 C C . GLN A 1 110 ? -10.523 -0.942 20.834 1.00 91.50 110 GLN A C 1
ATOM 868 O O . GLN A 1 110 ? -10.102 -2.033 20.460 1.00 91.50 110 GLN A O 1
ATOM 873 N N . ARG A 1 111 ? -11.828 -0.718 21.040 1.00 90.44 111 ARG A N 1
ATOM 874 C CA . ARG A 1 111 ? -12.869 -1.696 20.690 1.00 90.44 111 ARG A CA 1
ATOM 875 C C . ARG A 1 111 ? -12.946 -1.907 19.184 1.00 90.44 111 ARG A C 1
ATOM 877 O O . ARG A 1 111 ? -13.189 -3.033 18.765 1.00 90.44 111 ARG A O 1
ATOM 884 N N . GLY A 1 112 ? -12.710 -0.859 18.397 1.00 92.25 112 GLY A N 1
ATOM 885 C CA . GLY A 1 112 ? -12.746 -0.927 16.943 1.00 92.25 112 GLY A CA 1
ATOM 886 C C . GLY A 1 112 ? -14.134 -1.270 16.405 1.00 92.25 112 GLY A C 1
ATOM 887 O O . GLY A 1 112 ? -15.143 -1.071 17.083 1.00 92.25 112 GLY A O 1
ATOM 888 N N . GLY A 1 113 ? -14.166 -1.819 15.195 1.00 92.44 113 GLY A N 1
ATOM 889 C CA . GLY A 1 113 ? -15.398 -2.235 14.532 1.00 92.44 113 GLY A CA 1
ATOM 890 C C . GLY A 1 113 ? -15.166 -3.285 13.450 1.00 92.44 113 GLY A C 1
ATOM 891 O O . GLY A 1 113 ? -14.024 -3.649 13.157 1.00 92.44 113 GLY A O 1
ATOM 892 N N . ILE A 1 114 ? -16.259 -3.797 12.894 1.00 91.56 114 ILE A N 1
ATOM 893 C CA . ILE A 1 114 ? -16.265 -4.795 11.823 1.00 91.56 114 ILE A CA 1
ATOM 894 C C . ILE A 1 114 ? -16.241 -4.101 10.455 1.00 91.56 114 ILE A C 1
ATOM 896 O O . ILE A 1 114 ? -17.001 -3.167 10.203 1.00 91.56 114 ILE A O 1
ATOM 900 N N . LEU A 1 115 ? -15.371 -4.570 9.566 1.00 91.75 115 LEU A N 1
ATOM 901 C CA . LEU A 1 115 ? -15.338 -4.203 8.153 1.00 91.75 115 LEU A CA 1
ATOM 902 C C . LEU A 1 115 ? -16.365 -5.029 7.351 1.00 91.75 115 LEU A C 1
ATOM 904 O O . LEU A 1 115 ? -16.772 -6.095 7.809 1.00 91.75 115 LEU A O 1
ATOM 908 N N . PRO A 1 116 ? -16.765 -4.604 6.136 1.00 89.56 116 PRO A N 1
ATOM 909 C CA . PRO A 1 116 ? -17.790 -5.300 5.345 1.00 89.56 116 PRO A CA 1
ATOM 910 C C . PRO A 1 116 ? -17.536 -6.792 5.063 1.00 89.56 116 PRO A C 1
ATOM 912 O O . PRO A 1 116 ? -18.481 -7.528 4.802 1.00 89.56 116 PRO A O 1
ATOM 915 N N . ASP A 1 117 ? -16.284 -7.247 5.126 1.00 87.12 117 ASP A N 1
ATOM 916 C CA . ASP A 1 117 ? -15.889 -8.652 4.956 1.00 87.12 117 ASP A CA 1
ATOM 917 C C . ASP A 1 117 ? -15.947 -9.478 6.261 1.00 87.12 117 ASP A C 1
ATOM 919 O O . ASP A 1 117 ? -15.597 -10.659 6.270 1.00 87.12 117 ASP A O 1
ATOM 923 N N . GLY A 1 118 ? -16.364 -8.869 7.376 1.00 87.94 118 GLY A N 1
ATOM 924 C CA . GLY A 1 118 ? -16.440 -9.481 8.705 1.00 87.94 118 GLY A CA 1
ATOM 925 C C . GLY A 1 118 ? -15.166 -9.350 9.551 1.00 87.94 118 GLY A C 1
ATOM 926 O O . GLY A 1 118 ? -15.179 -9.722 10.735 1.00 87.94 118 GLY A O 1
ATOM 927 N N . SER A 1 119 ? -14.080 -8.813 8.982 1.00 89.88 119 SER A N 1
ATOM 928 C CA . SER A 1 119 ? -12.809 -8.627 9.689 1.00 89.88 119 SER A CA 1
ATOM 929 C C . SER A 1 119 ? -12.894 -7.506 10.727 1.00 89.88 119 SER A C 1
ATOM 931 O O . SER A 1 119 ? -13.623 -6.529 10.566 1.00 89.88 119 SER A O 1
ATOM 933 N N . HIS A 1 120 ? -12.182 -7.654 11.844 1.00 92.31 120 HIS A N 1
ATOM 934 C CA . HIS A 1 120 ? -12.214 -6.699 12.951 1.00 92.31 120 HIS A CA 1
ATOM 935 C C . HIS A 1 120 ? -11.011 -5.766 12.897 1.00 92.31 120 HIS A C 1
ATOM 937 O O . HIS A 1 120 ? -9.872 -6.219 12.989 1.00 92.31 120 HIS A O 1
ATOM 943 N N . LEU A 1 121 ? -11.255 -4.460 12.789 1.00 95.00 121 LEU A N 1
ATOM 944 C CA . LEU A 1 121 ? -10.214 -3.437 12.779 1.00 95.00 121 LEU A CA 1
ATOM 945 C C . LEU A 1 121 ? -10.302 -2.585 14.047 1.00 95.00 121 LEU A C 1
ATOM 947 O O . LEU A 1 121 ? -11.321 -1.949 14.317 1.00 95.00 121 LEU A O 1
ATOM 951 N N . SER A 1 122 ? -9.214 -2.537 14.811 1.00 94.50 122 SER A N 1
ATOM 952 C CA . SER A 1 122 ? -9.088 -1.723 16.024 1.00 94.50 122 SER A CA 1
ATOM 953 C C . SER A 1 122 ? -7.840 -0.847 15.997 1.00 94.50 122 SER A C 1
ATOM 955 O O . SER A 1 122 ? -6.893 -1.107 15.253 1.00 94.50 122 SER A O 1
ATOM 957 N N . TRP A 1 123 ? -7.848 0.212 16.805 1.00 93.69 123 TRP A N 1
ATOM 958 C CA . TRP A 1 123 ? -6.717 1.116 16.976 1.00 93.69 123 TRP A CA 1
ATOM 959 C C . TRP A 1 123 ? -6.359 1.234 18.455 1.00 93.69 123 TRP A C 1
ATOM 961 O O . TRP A 1 123 ? -7.167 1.648 19.287 1.00 93.69 123 TRP A O 1
ATOM 971 N N . THR A 1 124 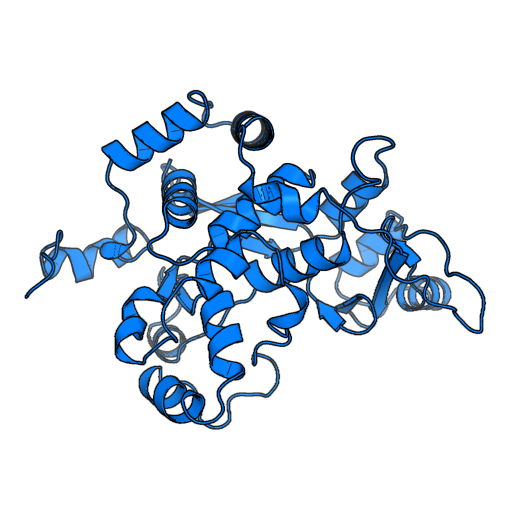? -5.132 0.859 18.792 1.00 90.19 124 THR A N 1
ATOM 972 C CA . THR A 1 124 ? -4.621 0.834 20.162 1.00 90.19 124 THR A CA 1
ATOM 973 C C . THR A 1 124 ? -3.235 1.472 20.172 1.00 90.19 124 THR A C 1
ATOM 975 O O . THR A 1 124 ? -2.350 1.075 19.419 1.00 90.19 124 THR A O 1
ATOM 978 N N . ASP A 1 125 ? -3.055 2.490 21.017 1.00 84.62 125 ASP A N 1
ATOM 979 C CA . ASP A 1 125 ? -1.749 3.114 21.285 1.00 84.62 125 ASP A CA 1
ATOM 980 C C . ASP A 1 125 ? -0.955 3.495 20.014 1.00 84.62 125 ASP A C 1
ATOM 982 O O . ASP A 1 125 ? 0.213 3.155 19.838 1.00 84.62 125 ASP A O 1
ATOM 986 N N . GLY A 1 126 ? -1.623 4.155 19.062 1.00 84.81 126 GLY A N 1
ATOM 987 C CA . GLY A 1 126 ? -0.986 4.602 17.820 1.00 84.81 126 GLY A CA 1
ATOM 988 C C . GLY A 1 126 ? -0.834 3.534 16.733 1.00 84.81 126 GLY A C 1
ATOM 989 O O . GLY A 1 126 ? -0.295 3.846 15.673 1.00 84.81 126 GLY A O 1
ATOM 990 N N . ARG A 1 127 ? -1.307 2.299 16.943 1.00 89.25 127 ARG A N 1
ATOM 991 C CA . ARG A 1 127 ? -1.211 1.207 15.960 1.00 89.25 127 ARG A CA 1
ATOM 992 C C . ARG A 1 127 ? -2.563 0.591 15.641 1.00 89.25 127 ARG A C 1
ATOM 994 O O . ARG A 1 127 ? -3.396 0.384 16.522 1.00 89.25 127 ARG A O 1
ATOM 1001 N N . PHE A 1 128 ? -2.755 0.246 14.372 1.00 93.88 128 PHE A N 1
ATOM 1002 C CA . PHE A 1 128 ? -3.913 -0.529 13.947 1.00 93.88 128 PHE A CA 1
ATOM 1003 C C . PHE A 1 128 ? -3.657 -2.022 14.121 1.00 93.88 128 PHE A C 1
ATOM 1005 O O . PHE A 1 128 ? -2.537 -2.503 13.936 1.00 93.88 128 PHE A O 1
ATOM 1012 N N . HIS A 1 129 ? -4.721 -2.747 14.446 1.00 94.25 129 HIS A N 1
ATOM 1013 C CA . HIS A 1 129 ? -4.738 -4.198 14.532 1.00 94.25 129 HIS A CA 1
ATOM 1014 C C . HIS A 1 129 ? -5.952 -4.731 13.777 1.00 94.25 129 HIS A C 1
ATOM 1016 O O . HIS A 1 129 ? -7.079 -4.314 14.040 1.00 94.25 129 HIS A O 1
ATOM 1022 N N . LEU A 1 130 ? -5.712 -5.662 12.862 1.00 93.19 130 LEU A N 1
ATOM 1023 C CA . LEU A 1 130 ? -6.718 -6.307 12.027 1.00 93.19 130 LEU A CA 1
ATOM 1024 C C . LEU A 1 130 ? -6.789 -7.787 12.404 1.00 93.19 130 LEU A C 1
ATOM 1026 O O . LEU A 1 130 ? -5.829 -8.523 12.188 1.00 93.19 130 LEU A O 1
ATOM 1030 N N . ASP A 1 131 ? -7.882 -8.210 13.037 1.00 90.25 131 ASP A N 1
ATOM 1031 C CA . ASP A 1 131 ? -8.018 -9.526 13.681 1.00 90.25 131 ASP A CA 1
ATOM 1032 C C . ASP A 1 131 ? -6.825 -9.867 14.604 1.00 90.25 131 ASP A C 1
ATOM 1034 O O . ASP A 1 131 ? -6.357 -11.004 14.670 1.00 90.25 131 ASP A O 1
ATOM 1038 N N . GLY A 1 132 ? -6.282 -8.854 15.289 1.00 89.12 132 GLY A N 1
ATOM 1039 C CA . GLY A 1 132 ? -5.104 -8.976 16.157 1.00 89.12 132 GLY A CA 1
ATOM 1040 C C . GLY A 1 132 ? -3.748 -8.881 15.445 1.00 89.12 132 GLY A C 1
ATOM 1041 O O . GLY A 1 132 ? -2.716 -8.857 16.114 1.00 89.12 132 GLY A O 1
ATOM 1042 N N . ILE A 1 133 ? -3.716 -8.779 14.114 1.00 90.56 133 ILE A N 1
ATOM 1043 C CA . ILE A 1 133 ? -2.484 -8.603 13.334 1.00 90.56 133 ILE A CA 1
ATOM 1044 C C . ILE A 1 133 ? -2.138 -7.109 13.280 1.00 90.56 133 ILE A C 1
ATOM 1046 O O . ILE A 1 133 ? -2.948 -6.334 12.772 1.00 90.56 133 ILE A O 1
ATOM 1050 N N . PRO A 1 134 ? -0.962 -6.670 13.764 1.00 91.62 134 PRO A N 1
ATOM 1051 C CA . PRO A 1 134 ? -0.567 -5.269 13.681 1.00 91.62 134 PRO A CA 1
ATOM 1052 C C . PRO A 1 134 ? -0.274 -4.877 12.230 1.00 91.62 134 PRO A C 1
ATOM 1054 O O . PRO A 1 134 ? 0.495 -5.560 11.552 1.00 91.62 134 PRO A O 1
ATOM 1057 N N . LEU A 1 135 ? -0.839 -3.760 11.777 1.00 92.31 135 LEU A N 1
ATOM 1058 C CA . LEU A 1 135 ? -0.649 -3.249 10.419 1.00 92.31 135 LEU A CA 1
ATOM 1059 C C . LEU A 1 135 ? -0.688 -1.719 10.362 1.00 92.31 135 LEU A C 1
ATOM 1061 O O . LEU A 1 135 ? -1.193 -1.053 11.265 1.00 92.31 135 LEU A O 1
ATOM 1065 N N . ASP A 1 136 ? -0.179 -1.174 9.262 1.00 92.12 136 ASP A N 1
ATOM 1066 C CA . ASP A 1 136 ? -0.287 0.246 8.932 1.00 92.12 136 ASP A CA 1
ATOM 1067 C C . ASP A 1 136 ? -1.492 0.458 8.008 1.00 92.12 136 ASP A C 1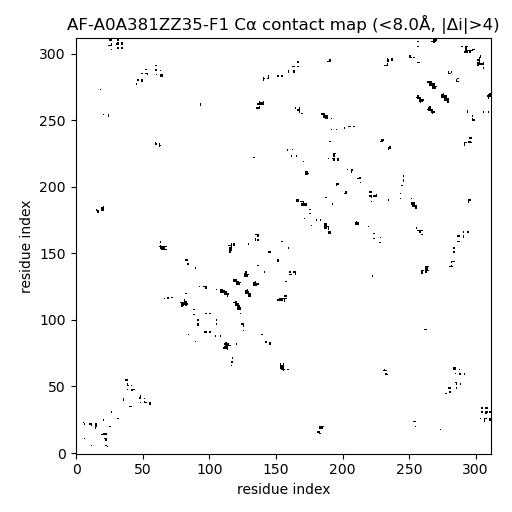
ATOM 1069 O O . ASP A 1 136 ? -1.608 -0.199 6.973 1.00 92.12 136 ASP A O 1
ATOM 1073 N N . VAL A 1 137 ? -2.391 1.382 8.365 1.00 94.06 137 VAL A N 1
ATOM 1074 C CA . VAL A 1 137 ? -3.639 1.619 7.623 1.00 94.06 137 VAL A CA 1
ATOM 1075 C C . VAL A 1 137 ? -3.690 3.055 7.101 1.00 94.06 137 VAL A C 1
ATOM 1077 O O . VAL A 1 137 ? -3.565 3.995 7.890 1.00 94.06 137 VAL A O 1
ATOM 1080 N N . PRO A 1 138 ? -3.944 3.271 5.797 1.00 95.94 138 PRO A N 1
ATOM 1081 C CA . PRO A 1 138 ? -4.281 4.588 5.266 1.00 95.94 138 PRO A CA 1
ATOM 1082 C C . PRO A 1 138 ? -5.726 4.979 5.638 1.00 95.94 138 PRO A C 1
ATOM 1084 O O . PRO A 1 138 ? -6.644 4.939 4.810 1.00 95.94 138 PRO A O 1
ATOM 1087 N N . TYR A 1 139 ? -5.942 5.323 6.911 1.00 94.56 139 TYR A N 1
ATOM 1088 C CA . TYR A 1 139 ? -7.270 5.498 7.508 1.00 94.56 139 TYR A CA 1
ATOM 1089 C C . TYR A 1 139 ? -8.089 6.646 6.903 1.00 94.56 139 TYR A C 1
ATOM 1091 O O . TYR A 1 139 ? -9.314 6.546 6.869 1.00 94.56 139 TYR A O 1
ATOM 1099 N N . HIS A 1 140 ? -7.461 7.680 6.330 1.00 94.69 140 HIS A N 1
ATOM 1100 C CA . HIS A 1 140 ? -8.178 8.739 5.600 1.00 94.69 140 HIS A CA 1
ATOM 1101 C C . HIS A 1 140 ? -8.883 8.196 4.359 1.00 94.69 140 HIS A C 1
ATOM 1103 O O . HIS A 1 140 ? -10.054 8.484 4.102 1.00 94.69 140 HIS A O 1
ATOM 1109 N N . GLY A 1 141 ? -8.159 7.392 3.580 1.00 93.56 141 GLY A N 1
ATOM 1110 C CA . GLY A 1 141 ? -8.701 6.760 2.386 1.00 93.56 141 GLY A CA 1
ATOM 1111 C C . GLY A 1 141 ? -9.701 5.662 2.731 1.00 93.56 141 GLY A C 1
ATOM 1112 O O . GLY A 1 141 ? -10.751 5.576 2.096 1.00 93.56 141 GLY A O 1
ATOM 1113 N N . LEU A 1 142 ? -9.422 4.882 3.779 1.00 95.00 142 LEU A N 1
ATOM 1114 C CA . LEU A 1 142 ? -10.337 3.854 4.266 1.00 95.00 142 LEU A CA 1
ATOM 1115 C C . LEU A 1 142 ? -11.668 4.472 4.704 1.00 95.00 142 LEU A C 1
ATOM 1117 O O . LEU A 1 142 ? -12.712 4.064 4.209 1.00 95.00 142 LEU A O 1
ATOM 1121 N N . ARG A 1 143 ? -11.642 5.536 5.516 1.00 93.88 143 ARG A N 1
ATOM 1122 C CA . ARG A 1 143 ? -12.839 6.284 5.930 1.00 93.88 143 ARG A CA 1
ATOM 1123 C C . ARG A 1 143 ? -13.665 6.775 4.745 1.00 93.88 143 ARG A C 1
ATOM 1125 O O . ARG A 1 143 ? -14.882 6.605 4.722 1.00 93.88 143 ARG A O 1
ATOM 1132 N N . LYS A 1 144 ? -13.011 7.358 3.732 1.00 93.06 144 LYS A N 1
ATOM 1133 C CA . LYS A 1 144 ? -13.676 7.805 2.494 1.00 93.06 144 LYS A CA 1
ATOM 1134 C C . LYS A 1 144 ? -14.340 6.648 1.741 1.00 93.06 144 LYS A C 1
ATOM 1136 O O . LYS A 1 144 ? -15.362 6.874 1.102 1.00 93.06 144 LYS A O 1
ATOM 1141 N N . MET A 1 145 ? -13.769 5.443 1.785 1.00 93.19 145 MET A N 1
ATOM 1142 C CA . MET A 1 145 ? -14.348 4.255 1.151 1.00 93.19 145 MET A CA 1
ATOM 1143 C C . MET A 1 145 ? -15.498 3.663 1.962 1.00 93.19 145 MET A C 1
ATOM 1145 O O . MET A 1 145 ? -16.520 3.344 1.370 1.00 93.19 145 MET A O 1
ATOM 1149 N N . MET A 1 146 ? -15.374 3.584 3.286 1.00 91.50 146 MET A N 1
ATOM 1150 C CA . MET A 1 146 ? -16.421 3.051 4.169 1.00 91.50 146 MET A CA 1
ATOM 1151 C C . MET A 1 146 ? -17.713 3.873 4.107 1.00 91.50 146 MET A C 1
ATOM 1153 O O . MET A 1 146 ? -18.803 3.324 4.169 1.00 91.50 146 MET A O 1
ATOM 1157 N N . ARG A 1 147 ? -17.611 5.187 3.865 1.00 89.94 147 ARG A N 1
ATOM 1158 C CA . ARG A 1 147 ? -18.777 6.065 3.647 1.00 89.94 147 ARG A CA 1
ATOM 1159 C C . ARG A 1 147 ? -19.484 5.860 2.294 1.00 89.94 147 ARG A C 1
ATOM 1161 O O . ARG A 1 147 ? -20.482 6.527 2.029 1.00 89.94 147 ARG A O 1
ATOM 1168 N N . ARG A 1 148 ? -18.977 5.006 1.395 1.00 86.69 148 ARG A N 1
ATOM 1169 C CA . ARG A 1 148 ? -19.594 4.759 0.077 1.00 86.69 148 ARG A CA 1
ATOM 1170 C C . ARG A 1 148 ? -20.633 3.652 0.165 1.00 86.69 148 ARG A C 1
ATOM 1172 O O . ARG A 1 148 ? -20.360 2.578 0.668 1.00 86.69 148 ARG A O 1
ATOM 1179 N N . THR A 1 149 ? -21.785 3.855 -0.466 1.00 72.12 149 THR A N 1
ATOM 1180 C CA . THR A 1 149 ? -22.865 2.852 -0.484 1.00 72.12 149 THR A CA 1
ATOM 1181 C C . THR A 1 149 ? -22.666 1.746 -1.532 1.00 72.12 149 THR A C 1
ATOM 1183 O O . THR A 1 149 ? -23.317 0.710 -1.468 1.00 72.12 149 THR A O 1
ATOM 1186 N N . ARG A 1 150 ? -21.808 1.952 -2.542 1.00 78.75 150 ARG A N 1
ATOM 1187 C CA . ARG A 1 150 ? -21.645 1.034 -3.688 1.00 78.75 150 ARG A CA 1
ATOM 1188 C C . ARG A 1 150 ? -20.190 0.613 -3.871 1.00 78.75 150 ARG A C 1
ATOM 1190 O O . ARG A 1 150 ? -19.286 1.429 -3.701 1.00 78.75 150 ARG A O 1
ATOM 1197 N N . GLY A 1 151 ? -19.985 -0.637 -4.293 1.00 76.81 151 GLY A N 1
ATOM 1198 C CA . GLY A 1 151 ? -18.674 -1.165 -4.692 1.00 76.81 151 GLY A CA 1
ATOM 1199 C C . GLY A 1 151 ? -17.733 -1.540 -3.542 1.00 76.81 151 GLY A C 1
ATOM 1200 O O . GLY A 1 151 ? -16.543 -1.702 -3.785 1.00 76.81 151 GLY A O 1
ATOM 1201 N N . ILE A 1 152 ? -18.248 -1.653 -2.310 1.00 83.06 152 ILE A N 1
ATOM 1202 C CA . ILE A 1 152 ? -17.462 -2.005 -1.111 1.00 83.06 152 ILE A CA 1
ATOM 1203 C C . ILE A 1 152 ? -17.833 -3.356 -0.482 1.00 83.06 152 ILE A C 1
ATOM 1205 O O . ILE A 1 152 ? -17.087 -3.850 0.356 1.00 83.06 152 ILE A O 1
ATOM 1209 N N . GLN A 1 153 ? -18.971 -3.940 -0.874 1.00 81.75 153 GLN A N 1
ATOM 1210 C CA . GLN A 1 153 ? -19.537 -5.136 -0.235 1.00 81.75 153 GLN A CA 1
ATOM 1211 C C . GLN A 1 153 ? -18.743 -6.408 -0.548 1.00 81.75 153 GLN A C 1
ATOM 1213 O O . GLN A 1 153 ? -18.572 -7.248 0.322 1.00 81.75 153 GLN A O 1
ATOM 1218 N N . ASN A 1 154 ? -18.206 -6.518 -1.764 1.00 88.25 154 ASN A N 1
ATOM 1219 C CA . ASN A 1 154 ? -17.487 -7.715 -2.211 1.00 88.25 154 ASN A CA 1
ATOM 1220 C C . ASN A 1 154 ? -15.966 -7.586 -2.040 1.00 88.25 154 ASN A C 1
ATOM 1222 O O . ASN A 1 154 ? -15.216 -8.362 -2.616 1.00 88.25 154 ASN A O 1
ATOM 1226 N N . VAL A 1 155 ? -15.488 -6.580 -1.305 1.00 91.69 155 VAL A N 1
ATOM 1227 C CA . VAL A 1 155 ? -14.049 -6.343 -1.147 1.00 91.69 155 VAL A CA 1
ATOM 1228 C C . VAL A 1 155 ? -13.515 -7.174 0.016 1.00 91.69 155 VAL A C 1
ATOM 1230 O O . VAL A 1 155 ? -14.022 -7.061 1.128 1.00 91.69 155 VAL A O 1
ATOM 1233 N N . ASP A 1 156 ? -12.471 -7.967 -0.222 1.00 93.12 156 ASP A N 1
ATOM 1234 C CA . ASP A 1 156 ? -11.715 -8.658 0.831 1.00 93.12 156 ASP A CA 1
ATOM 1235 C C . ASP A 1 156 ? -10.805 -7.638 1.533 1.00 93.12 156 ASP A C 1
ATOM 1237 O O . ASP A 1 156 ? -9.629 -7.455 1.191 1.00 93.12 156 ASP A O 1
ATOM 1241 N N . TRP A 1 157 ? -11.391 -6.894 2.475 1.00 93.56 157 TRP A N 1
ATOM 1242 C CA . TRP A 1 157 ? -10.719 -5.814 3.192 1.00 93.56 157 TRP A CA 1
ATOM 1243 C C . TRP A 1 157 ? -9.528 -6.318 3.985 1.00 93.56 157 TRP A C 1
ATOM 1245 O O . TRP A 1 157 ? -8.498 -5.640 4.028 1.00 93.56 157 TRP A O 1
ATOM 1255 N N . LYS A 1 158 ? -9.633 -7.513 4.564 1.00 93.38 158 LYS A N 1
ATOM 1256 C CA . LYS A 1 158 ? -8.552 -8.117 5.320 1.00 93.38 158 LYS A CA 1
ATOM 1257 C C . LYS A 1 158 ? -7.323 -8.309 4.445 1.00 93.38 158 LYS A C 1
ATOM 1259 O O . LYS A 1 158 ? -6.249 -7.789 4.757 1.00 93.38 158 LYS A O 1
ATOM 1264 N N . LYS A 1 159 ? -7.470 -9.017 3.325 1.00 93.81 159 LYS A N 1
ATOM 1265 C CA . LYS A 1 159 ? -6.358 -9.296 2.411 1.00 93.81 159 LYS A CA 1
ATOM 1266 C C . LYS A 1 159 ? -5.841 -8.013 1.758 1.00 93.81 159 LYS A C 1
ATOM 1268 O O . LYS A 1 159 ? -4.624 -7.843 1.633 1.00 93.81 159 LYS A O 1
ATOM 1273 N N . LEU A 1 160 ? -6.732 -7.087 1.394 1.00 96.00 160 LEU A N 1
ATOM 1274 C CA . LEU A 1 160 ? -6.364 -5.793 0.816 1.00 96.00 160 LEU A CA 1
ATOM 1275 C C . LEU A 1 160 ? -5.519 -4.954 1.782 1.00 96.00 160 LEU A C 1
ATOM 1277 O O . LEU A 1 160 ? -4.434 -4.516 1.406 1.00 96.00 160 LEU A O 1
ATOM 1281 N N . LEU A 1 161 ? -5.973 -4.744 3.021 1.00 96.19 161 LEU A N 1
ATOM 1282 C CA . LEU A 1 161 ? -5.267 -3.908 3.997 1.00 96.19 161 LEU A CA 1
ATOM 1283 C C . LEU A 1 161 ? -3.925 -4.517 4.415 1.00 96.19 161 LEU A C 1
ATOM 1285 O O . LEU A 1 161 ? -2.933 -3.790 4.511 1.00 96.19 161 LEU A O 1
ATOM 1289 N N . LEU A 1 162 ? -3.860 -5.841 4.594 1.00 95.00 162 LEU A N 1
ATOM 1290 C CA . LEU A 1 162 ? -2.593 -6.529 4.858 1.00 95.00 162 LEU A CA 1
ATOM 1291 C C . LEU A 1 162 ? -1.610 -6.345 3.691 1.00 95.00 162 LEU A C 1
ATOM 1293 O O . LEU A 1 162 ? -0.433 -6.070 3.918 1.00 95.00 162 LEU A O 1
ATOM 1297 N N . SER A 1 163 ? -2.093 -6.436 2.446 1.00 95.75 163 SER A N 1
ATOM 1298 C CA . SER A 1 163 ? -1.256 -6.273 1.248 1.00 95.75 163 SER A CA 1
ATOM 1299 C C . SER A 1 163 ? -0.795 -4.821 1.077 1.00 95.75 163 SER A C 1
ATOM 1301 O O . SER A 1 163 ? 0.366 -4.579 0.758 1.00 95.75 163 SER A O 1
ATOM 1303 N N . VAL A 1 164 ? -1.663 -3.840 1.358 1.00 96.50 164 VAL A N 1
ATOM 1304 C CA . VAL A 1 164 ? -1.300 -2.411 1.394 1.00 96.50 164 VAL A CA 1
ATOM 1305 C C . VAL A 1 164 ? -0.195 -2.163 2.421 1.00 96.50 164 VAL A C 1
ATOM 1307 O O . VAL A 1 164 ? 0.813 -1.534 2.096 1.00 96.50 164 VAL A O 1
ATOM 1310 N N . SER A 1 165 ? -0.343 -2.680 3.644 1.00 94.38 165 SER A N 1
ATOM 1311 C CA . SER A 1 165 ? 0.670 -2.502 4.687 1.00 94.38 165 SER A CA 1
ATOM 1312 C C . SER A 1 165 ? 1.990 -3.200 4.341 1.00 94.38 165 SER A C 1
ATOM 1314 O O . SER A 1 165 ? 3.057 -2.611 4.532 1.00 94.38 165 SER A O 1
ATOM 1316 N N . LEU A 1 166 ? 1.945 -4.409 3.768 1.00 93.25 166 LEU A N 1
ATOM 1317 C CA . LEU A 1 166 ? 3.138 -5.105 3.283 1.00 93.25 166 LEU A CA 1
ATOM 1318 C C . LEU A 1 166 ? 3.846 -4.294 2.186 1.00 93.25 166 LEU A C 1
ATOM 1320 O O . LEU A 1 166 ? 5.055 -4.097 2.263 1.00 93.25 166 LEU A O 1
ATOM 1324 N N . ALA A 1 167 ? 3.107 -3.756 1.212 1.00 93.25 167 ALA A N 1
ATOM 1325 C CA . ALA A 1 167 ? 3.668 -2.947 0.126 1.00 93.25 167 ALA A CA 1
ATOM 1326 C C . ALA A 1 167 ? 4.322 -1.642 0.610 1.00 93.25 167 ALA A C 1
ATOM 1328 O O . ALA A 1 167 ? 5.234 -1.130 -0.035 1.00 93.25 167 ALA A O 1
ATOM 1329 N N . CYS A 1 168 ? 3.877 -1.115 1.754 1.00 91.25 168 CYS A N 1
ATOM 1330 C CA . CYS A 1 168 ? 4.445 0.081 2.379 1.00 91.25 168 CYS A CA 1
ATOM 1331 C C . CYS A 1 168 ? 5.566 -0.231 3.385 1.00 91.25 168 CYS A C 1
ATOM 1333 O O . CYS A 1 168 ? 6.124 0.691 3.984 1.00 91.25 168 CYS A O 1
ATOM 1335 N N . THR A 1 169 ? 5.893 -1.509 3.602 1.00 86.75 169 THR A N 1
ATOM 1336 C CA . THR A 1 169 ? 6.934 -1.911 4.551 1.00 86.75 169 THR A CA 1
ATOM 1337 C C . THR A 1 169 ? 8.313 -1.572 3.992 1.00 86.75 169 THR A C 1
ATOM 1339 O O . THR A 1 169 ? 8.652 -1.925 2.865 1.00 86.75 169 THR A O 1
ATOM 1342 N N . LYS A 1 170 ? 9.131 -0.897 4.805 1.00 80.38 170 LYS A N 1
ATOM 1343 C CA . LYS A 1 170 ? 10.524 -0.596 4.478 1.00 80.38 170 LYS A CA 1
ATOM 1344 C C . LYS A 1 170 ? 11.449 -1.548 5.224 1.00 80.38 170 LYS A C 1
ATOM 1346 O O . LYS A 1 170 ? 11.436 -1.582 6.448 1.00 80.38 170 LYS A O 1
ATOM 1351 N N . HIS A 1 171 ? 12.330 -2.208 4.488 1.00 74.19 171 HIS A N 1
ATOM 1352 C CA . HIS A 1 171 ? 13.488 -2.904 5.035 1.00 74.19 171 HIS A CA 1
ATOM 1353 C C . HIS A 1 171 ? 14.739 -2.059 4.796 1.00 74.19 171 HIS A C 1
ATOM 1355 O O . HIS A 1 171 ? 15.092 -1.782 3.646 1.00 74.19 171 HIS A O 1
ATOM 1361 N N . GLN A 1 172 ? 15.386 -1.611 5.874 1.00 65.25 172 GLN A N 1
ATOM 1362 C CA . GLN A 1 172 ? 16.598 -0.793 5.785 1.00 65.25 172 GLN A CA 1
ATOM 1363 C C . GLN A 1 172 ? 17.844 -1.673 5.699 1.00 65.25 172 GLN A C 1
ATOM 1365 O O . GLN A 1 172 ? 18.104 -2.493 6.578 1.00 65.25 172 GLN A O 1
ATOM 1370 N N . THR A 1 173 ? 18.663 -1.472 4.668 1.00 62.50 173 THR A N 1
ATOM 1371 C CA . THR A 1 173 ? 19.961 -2.155 4.551 1.00 62.50 173 THR A CA 1
ATOM 1372 C C . THR A 1 173 ? 21.072 -1.404 5.297 1.00 62.50 173 THR A C 1
ATOM 1374 O O . THR A 1 173 ? 21.044 -0.179 5.430 1.00 62.50 173 THR A O 1
ATOM 1377 N N . ARG A 1 174 ? 22.140 -2.099 5.735 1.00 56.78 174 ARG A N 1
ATOM 1378 C CA . ARG A 1 174 ? 23.332 -1.418 6.299 1.00 56.78 174 ARG A CA 1
ATOM 1379 C C . ARG A 1 174 ? 23.991 -0.455 5.308 1.00 56.78 174 ARG A C 1
ATOM 1381 O O . ARG A 1 174 ? 24.654 0.489 5.733 1.00 56.78 174 ARG A O 1
ATOM 1388 N N . ARG A 1 175 ? 23.826 -0.692 4.003 1.00 55.62 175 ARG A N 1
ATOM 1389 C CA . ARG A 1 175 ? 24.332 0.182 2.939 1.00 55.62 175 ARG A CA 1
ATOM 1390 C C . ARG A 1 175 ? 23.623 1.539 2.956 1.00 55.62 175 ARG A C 1
ATOM 1392 O O . ARG A 1 175 ? 24.305 2.555 2.895 1.00 55.62 175 ARG A O 1
ATOM 1399 N N . GLU A 1 176 ? 22.302 1.562 3.142 1.00 56.38 176 GLU A N 1
ATOM 1400 C CA . GLU A 1 176 ? 21.529 2.800 3.341 1.00 56.38 176 GLU A CA 1
ATOM 1401 C C . GLU A 1 176 ? 21.916 3.532 4.631 1.00 56.38 176 GLU A C 1
ATOM 1403 O O . GLU A 1 176 ? 22.026 4.754 4.633 1.00 56.38 176 GLU A O 1
ATOM 1408 N N . LEU A 1 177 ? 22.177 2.795 5.718 1.00 53.72 177 LEU A N 1
ATOM 1409 C CA . LEU A 1 177 ? 22.592 3.388 6.995 1.00 53.72 177 LEU A CA 1
ATOM 1410 C C . LEU A 1 177 ? 23.980 4.053 6.922 1.00 53.72 177 LEU A C 1
ATOM 1412 O O . LEU A 1 177 ? 24.226 5.025 7.630 1.00 53.72 177 LEU A O 1
ATOM 1416 N N . ARG A 1 178 ? 24.890 3.547 6.074 1.00 49.16 178 ARG A N 1
ATOM 1417 C CA . ARG A 1 178 ? 26.258 4.080 5.912 1.00 49.16 178 ARG A CA 1
ATOM 1418 C C . ARG A 1 178 ? 26.387 5.168 4.846 1.00 49.16 178 ARG A C 1
ATOM 1420 O O . ARG A 1 178 ? 27.258 6.017 4.976 1.00 49.16 178 ARG A O 1
ATOM 1427 N N . ALA A 1 179 ? 25.562 5.144 3.799 1.00 49.75 179 ALA A N 1
ATOM 1428 C CA . ALA A 1 179 ? 25.680 6.069 2.665 1.00 49.75 179 ALA A CA 1
ATOM 1429 C C . ALA A 1 179 ? 25.167 7.497 2.954 1.00 49.75 179 ALA A C 1
ATOM 1431 O O . ALA A 1 179 ? 25.253 8.364 2.086 1.00 49.75 179 ALA A O 1
ATOM 1432 N N . GLY A 1 180 ? 24.625 7.756 4.152 1.00 44.44 180 GLY A N 1
ATOM 1433 C CA . GLY A 1 180 ? 23.878 8.982 4.434 1.00 44.44 180 GLY A CA 1
ATOM 1434 C C . GLY A 1 180 ? 22.581 9.046 3.614 1.00 44.44 180 GLY A C 1
ATOM 1435 O O . GLY A 1 180 ? 22.408 8.342 2.624 1.00 44.44 180 GLY A O 1
ATOM 1436 N N . GLN A 1 181 ? 21.628 9.895 4.007 1.00 43.12 181 GLN A N 1
ATOM 1437 C CA . GLN A 1 181 ? 20.317 10.028 3.341 1.00 43.12 181 GLN A CA 1
ATOM 1438 C C . GLN A 1 181 ? 20.375 10.679 1.938 1.00 43.12 181 GLN A C 1
ATOM 1440 O O . GLN A 1 181 ? 19.489 11.440 1.554 1.00 43.12 181 GLN A O 1
ATOM 1445 N N . HIS A 1 182 ? 21.419 10.433 1.152 1.00 38.34 182 HIS A N 1
ATOM 1446 C CA . HIS A 1 182 ? 21.570 11.043 -0.162 1.00 38.34 182 HIS A CA 1
ATOM 1447 C C . HIS A 1 182 ? 20.822 10.210 -1.211 1.00 38.34 182 HIS A C 1
ATOM 1449 O O . HIS A 1 182 ? 21.352 9.279 -1.809 1.00 38.34 182 HIS A O 1
ATOM 1455 N N . GLY A 1 183 ? 19.545 10.551 -1.412 1.00 46.28 183 GLY A N 1
ATOM 1456 C CA . GLY A 1 183 ? 18.780 10.304 -2.645 1.00 46.28 183 GLY A CA 1
ATOM 1457 C C . GLY A 1 183 ? 18.303 8.873 -2.935 1.00 46.28 183 GLY A C 1
ATOM 1458 O O . GLY A 1 183 ? 17.304 8.714 -3.637 1.00 46.28 183 GLY A O 1
ATOM 1459 N N . ARG A 1 184 ? 18.945 7.837 -2.383 1.00 58.81 184 ARG A N 1
ATOM 1460 C CA . ARG A 1 184 ? 18.571 6.426 -2.584 1.00 58.81 184 ARG A CA 1
ATOM 1461 C C . ARG A 1 184 ? 17.462 6.022 -1.604 1.00 58.81 184 ARG A C 1
ATOM 1463 O O . ARG A 1 184 ? 17.719 5.693 -0.452 1.00 58.81 184 ARG A O 1
ATOM 1470 N N . GLN A 1 185 ? 16.205 6.067 -2.049 1.00 70.12 185 GLN A N 1
ATOM 1471 C CA . GLN A 1 185 ? 15.084 5.403 -1.359 1.00 70.12 185 GLN A CA 1
ATOM 1472 C C . GLN A 1 185 ? 14.817 4.056 -2.034 1.00 70.12 185 GLN A C 1
ATOM 1474 O O . GLN A 1 185 ? 13.792 3.868 -2.692 1.00 70.12 185 GLN A O 1
ATOM 1479 N N . THR A 1 186 ? 15.790 3.158 -1.924 1.00 75.69 186 THR A N 1
ATOM 1480 C CA . THR A 1 186 ? 15.635 1.741 -2.255 1.00 75.69 186 THR A CA 1
ATOM 1481 C C . THR A 1 186 ? 15.265 0.965 -0.995 1.00 75.69 186 THR A C 1
ATOM 1483 O O . THR A 1 186 ? 15.422 1.460 0.122 1.00 75.69 186 THR A O 1
ATOM 1486 N N . THR A 1 187 ? 14.696 -0.218 -1.170 1.00 80.56 187 THR A N 1
ATOM 1487 C CA . THR A 1 187 ? 14.414 -1.157 -0.088 1.00 80.56 187 THR A CA 1
ATOM 1488 C C . THR A 1 187 ? 14.487 -2.582 -0.622 1.00 80.56 187 THR A C 1
ATOM 1490 O O . THR A 1 187 ? 14.428 -2.799 -1.834 1.00 80.56 187 THR A O 1
ATOM 1493 N N . ILE A 1 188 ? 14.615 -3.556 0.277 1.00 81.06 188 ILE A N 1
ATOM 1494 C CA . ILE A 1 188 ? 14.440 -4.962 -0.091 1.00 81.06 188 ILE A CA 1
ATOM 1495 C C . ILE A 1 188 ? 12.962 -5.175 -0.404 1.00 81.06 188 ILE A C 1
ATOM 1497 O O . ILE A 1 188 ? 12.109 -4.758 0.376 1.00 81.06 188 ILE A O 1
ATOM 1501 N N . HIS A 1 189 ? 12.656 -5.830 -1.520 1.00 87.75 189 HIS A N 1
ATOM 1502 C CA . HIS A 1 189 ? 11.289 -6.115 -1.929 1.00 87.75 189 HIS A CA 1
ATOM 1503 C C . HIS A 1 189 ? 10.499 -6.804 -0.790 1.00 87.75 189 HIS A C 1
ATOM 1505 O O . HIS A 1 189 ? 10.863 -7.919 -0.401 1.00 87.75 189 HIS A O 1
ATOM 1511 N N . PRO A 1 190 ? 9.395 -6.217 -0.279 1.00 88.81 190 PRO A N 1
ATOM 1512 C CA . PRO A 1 190 ? 8.705 -6.725 0.912 1.00 88.81 190 PRO A CA 1
ATOM 1513 C C . PRO A 1 190 ? 8.205 -8.168 0.780 1.00 88.81 190 PRO A C 1
ATOM 1515 O O . PRO A 1 190 ? 8.416 -8.983 1.674 1.00 88.81 190 PRO A O 1
ATOM 1518 N N . ALA A 1 191 ? 7.616 -8.527 -0.370 1.00 89.69 191 ALA A N 1
ATOM 1519 C CA . ALA A 1 191 ? 7.189 -9.908 -0.626 1.00 89.69 191 ALA A CA 1
ATOM 1520 C C . ALA A 1 191 ? 8.362 -10.908 -0.648 1.00 89.69 191 ALA A C 1
ATOM 1522 O O . ALA A 1 191 ? 8.230 -12.019 -0.139 1.00 89.69 191 ALA A O 1
ATOM 1523 N N . ALA A 1 192 ? 9.526 -10.515 -1.181 1.00 86.38 192 ALA A N 1
ATOM 1524 C CA . ALA A 1 192 ? 10.717 -11.359 -1.178 1.00 86.38 192 ALA A CA 1
ATOM 1525 C C . ALA A 1 192 ? 11.224 -11.574 0.255 1.00 86.38 192 ALA A C 1
ATOM 1527 O O . ALA A 1 192 ? 11.461 -12.711 0.657 1.00 86.38 192 ALA A O 1
ATOM 1528 N N . MET A 1 193 ? 11.298 -10.499 1.049 1.00 81.62 193 MET A N 1
ATOM 1529 C CA . MET A 1 193 ? 11.668 -10.555 2.469 1.00 81.62 193 MET A CA 1
ATOM 1530 C C . MET A 1 193 ? 10.727 -11.469 3.267 1.00 81.62 193 MET A C 1
ATOM 1532 O O . MET A 1 193 ? 11.185 -12.334 4.011 1.00 81.62 193 MET A O 1
ATOM 1536 N N . MET A 1 194 ? 9.414 -11.347 3.048 1.00 86.06 194 MET A N 1
ATOM 1537 C CA . MET A 1 194 ? 8.403 -12.209 3.666 1.00 86.06 194 MET A CA 1
ATOM 1538 C C . MET A 1 194 ? 8.610 -13.690 3.359 1.00 86.06 194 MET A C 1
ATOM 1540 O O . MET A 1 194 ? 8.502 -14.529 4.252 1.00 86.06 194 MET A O 1
ATOM 1544 N N . ARG A 1 195 ? 8.899 -14.030 2.101 1.00 80.56 195 ARG A N 1
ATOM 1545 C CA . ARG A 1 195 ? 9.111 -15.425 1.698 1.00 80.56 195 ARG A CA 1
ATOM 1546 C C . ARG A 1 195 ? 10.414 -15.992 2.250 1.00 80.56 195 ARG A C 1
ATOM 1548 O O . ARG A 1 195 ? 10.461 -17.169 2.593 1.00 80.56 195 ARG A O 1
ATOM 1555 N N . LEU A 1 196 ? 11.453 -15.168 2.350 1.00 74.56 196 LEU A N 1
ATOM 1556 C CA . LEU A 1 196 ? 12.744 -15.576 2.896 1.00 74.56 196 LEU A CA 1
ATOM 1557 C C . LEU A 1 196 ? 12.666 -15.863 4.393 1.00 74.56 196 LEU A C 1
ATOM 1559 O O . LEU A 1 196 ? 13.205 -16.877 4.823 1.00 74.56 196 LEU A O 1
ATOM 1563 N N . ASP A 1 197 ? 11.947 -15.042 5.164 1.00 65.00 197 ASP A N 1
ATOM 1564 C CA . ASP A 1 197 ? 11.742 -15.257 6.605 1.00 65.00 197 ASP A CA 1
ATOM 1565 C C . ASP A 1 197 ? 11.070 -16.606 6.933 1.00 65.00 197 ASP A C 1
ATOM 1567 O O . ASP A 1 197 ? 11.233 -17.125 8.038 1.00 65.00 197 ASP A O 1
ATOM 1571 N N . GLY A 1 198 ? 10.360 -17.205 5.971 1.00 59.19 198 GLY A N 1
ATOM 1572 C CA . GLY A 1 198 ? 9.769 -18.538 6.092 1.00 59.19 198 GLY A CA 1
ATOM 1573 C C . GLY A 1 198 ? 10.760 -19.709 5.991 1.00 59.19 198 GLY A C 1
ATOM 1574 O O . GLY A 1 198 ? 10.400 -20.817 6.388 1.00 59.19 198 GLY A O 1
ATOM 1575 N N . ASP A 1 199 ? 11.992 -19.501 5.499 1.00 63.78 199 ASP A N 1
ATOM 1576 C CA . ASP A 1 199 ? 13.017 -20.551 5.356 1.00 63.78 199 ASP A CA 1
ATOM 1577 C C . ASP A 1 199 ? 14.214 -20.318 6.307 1.00 63.78 199 ASP A C 1
ATOM 1579 O O . ASP A 1 199 ? 15.208 -19.674 5.939 1.00 63.78 199 ASP A O 1
ATOM 1583 N N . PRO A 1 200 ? 14.192 -20.889 7.529 1.00 59.62 200 PRO A N 1
ATOM 1584 C CA . PRO A 1 200 ? 15.210 -20.646 8.553 1.00 59.62 200 PRO A CA 1
ATOM 1585 C C . PRO A 1 200 ? 16.628 -21.084 8.152 1.00 59.62 200 PRO A C 1
ATOM 1587 O O . PRO A 1 200 ? 17.592 -20.690 8.812 1.00 59.62 200 PRO A O 1
ATOM 1590 N N . ARG A 1 201 ? 16.792 -21.875 7.081 1.00 62.34 201 ARG A N 1
ATOM 1591 C CA . ARG A 1 201 ? 18.109 -22.311 6.587 1.00 62.34 201 ARG A CA 1
ATOM 1592 C C . ARG A 1 201 ? 18.786 -21.253 5.714 1.00 62.34 201 ARG A C 1
ATOM 1594 O O . ARG A 1 201 ? 20.012 -21.163 5.716 1.00 62.34 201 ARG A O 1
ATOM 1601 N N . ARG A 1 202 ? 18.010 -20.439 4.989 1.00 62.69 202 ARG A N 1
ATOM 1602 C CA . ARG A 1 202 ? 18.526 -19.438 4.032 1.00 62.69 202 ARG A CA 1
ATOM 1603 C C . ARG A 1 202 ? 18.688 -18.053 4.647 1.00 62.69 202 ARG A C 1
ATOM 1605 O O . ARG A 1 202 ? 19.616 -17.326 4.284 1.00 62.69 202 ARG A O 1
ATOM 1612 N N . VAL A 1 203 ? 17.842 -17.722 5.623 1.00 63.94 203 VAL A N 1
ATOM 1613 C CA . VAL A 1 203 ? 17.821 -16.421 6.313 1.00 63.94 203 VAL A CA 1
ATOM 1614 C C . VAL A 1 203 ? 19.202 -15.982 6.827 1.00 63.94 203 VAL A C 1
ATOM 1616 O O . VAL A 1 203 ? 19.589 -14.846 6.552 1.00 63.94 203 VAL A O 1
ATOM 1619 N N . PRO A 1 204 ? 20.012 -16.827 7.505 1.00 64.50 204 PRO A N 1
ATOM 1620 C CA . PRO A 1 204 ? 21.290 -16.371 8.057 1.00 64.50 204 PRO A CA 1
ATOM 1621 C C . PRO A 1 204 ? 22.319 -15.982 6.986 1.00 64.50 204 PRO A C 1
ATOM 1623 O O . PRO A 1 204 ? 23.054 -15.008 7.163 1.00 64.50 204 PRO A O 1
ATOM 1626 N N . HIS A 1 205 ? 22.373 -16.730 5.879 1.00 65.06 205 HIS A N 1
ATOM 1627 C CA . HIS A 1 205 ? 23.285 -16.455 4.766 1.00 65.06 205 HIS A CA 1
ATOM 1628 C C . HIS A 1 205 ? 22.866 -15.192 4.011 1.00 65.06 205 HIS A C 1
ATOM 1630 O O . HIS A 1 205 ? 23.702 -14.323 3.760 1.00 65.06 205 HIS A O 1
ATOM 1636 N N . PHE A 1 206 ? 21.567 -15.055 3.744 1.00 65.19 206 PHE A N 1
ATOM 1637 C CA . PHE A 1 206 ? 20.973 -13.889 3.098 1.00 65.19 206 PHE A CA 1
ATOM 1638 C C . PHE A 1 206 ? 21.166 -12.608 3.926 1.00 65.19 206 PHE A C 1
ATOM 1640 O O . PHE A 1 206 ? 21.688 -11.609 3.431 1.00 65.19 206 PHE A O 1
ATOM 1647 N N . MET A 1 207 ? 20.844 -12.642 5.225 1.00 66.94 207 MET A N 1
ATOM 1648 C CA . MET A 1 207 ? 21.034 -11.497 6.125 1.00 66.94 207 MET A CA 1
ATOM 1649 C C . MET A 1 207 ? 22.503 -11.076 6.206 1.00 66.94 207 MET A C 1
ATOM 1651 O O . MET A 1 207 ? 22.801 -9.881 6.175 1.00 66.94 207 MET A O 1
ATOM 1655 N N . ARG A 1 208 ? 23.433 -12.043 6.260 1.00 68.50 208 ARG A N 1
ATOM 1656 C CA . ARG A 1 208 ? 24.873 -11.758 6.238 1.00 68.50 208 ARG A CA 1
ATOM 1657 C C . ARG A 1 208 ? 25.295 -11.085 4.930 1.00 68.50 208 ARG A C 1
ATOM 1659 O O . ARG A 1 208 ? 26.036 -10.107 5.001 1.00 68.50 208 ARG A O 1
ATOM 1666 N N . ALA A 1 209 ? 24.825 -11.573 3.780 1.00 64.88 209 ALA A N 1
ATOM 1667 C CA . ALA A 1 209 ? 25.105 -10.975 2.473 1.00 64.88 209 ALA A CA 1
ATOM 1668 C C . ALA A 1 209 ? 24.582 -9.529 2.378 1.00 64.88 209 ALA A C 1
ATOM 1670 O O . ALA A 1 209 ? 25.289 -8.644 1.907 1.00 64.88 209 ALA A O 1
ATOM 1671 N N . MET A 1 210 ? 23.405 -9.260 2.950 1.00 63.28 210 MET A N 1
ATOM 1672 C CA . MET A 1 210 ? 22.794 -7.923 2.999 1.00 63.28 210 MET A CA 1
ATOM 1673 C C . MET A 1 210 ? 23.375 -6.994 4.063 1.00 63.28 210 MET A C 1
ATOM 1675 O O . MET A 1 210 ? 22.939 -5.849 4.235 1.00 63.28 210 MET A O 1
ATOM 1679 N N . GLY A 1 211 ? 24.353 -7.489 4.821 1.00 63.22 211 GLY A N 1
ATOM 1680 C CA . GLY A 1 211 ? 24.899 -6.792 5.968 1.00 63.22 211 GLY A CA 1
ATOM 1681 C C . GLY A 1 211 ? 23.856 -6.524 7.050 1.00 63.22 211 GLY A C 1
ATOM 1682 O O . GLY A 1 211 ? 24.131 -5.717 7.925 1.00 63.22 211 GLY A O 1
ATOM 1683 N N . LEU A 1 212 ? 22.687 -7.160 7.038 1.00 65.38 212 LEU A N 1
ATOM 1684 C CA . LEU A 1 212 ? 21.693 -7.014 8.096 1.00 65.38 212 LEU A CA 1
ATOM 1685 C C . LEU A 1 212 ? 22.224 -7.653 9.392 1.00 65.38 212 LEU A C 1
ATOM 1687 O O . LEU A 1 212 ? 23.034 -8.588 9.345 1.00 65.38 212 LEU A O 1
ATOM 1691 N N . PRO A 1 213 ? 21.848 -7.152 10.580 1.00 58.94 213 PRO A N 1
ATOM 1692 C CA . PRO A 1 213 ? 22.305 -7.765 11.817 1.00 58.94 213 PRO A CA 1
ATOM 1693 C C . PRO A 1 213 ? 21.732 -9.190 11.927 1.00 58.94 213 PRO A C 1
ATOM 1695 O O . PRO A 1 213 ? 20.534 -9.386 11.746 1.00 58.94 213 PRO A O 1
ATOM 1698 N N . ARG A 1 214 ? 22.574 -10.177 12.286 1.00 51.44 214 ARG A N 1
ATOM 1699 C CA . ARG A 1 214 ? 22.171 -11.583 12.554 1.00 51.44 214 ARG A CA 1
ATOM 1700 C C . ARG A 1 214 ? 21.039 -11.682 13.593 1.00 51.44 214 ARG A C 1
ATOM 1702 O O . ARG A 1 214 ? 20.279 -12.642 13.593 1.00 51.44 214 ARG A O 1
ATOM 1709 N N . TRP A 1 215 ? 20.952 -10.662 14.446 1.00 48.19 215 TRP A N 1
ATOM 1710 C CA . TRP A 1 215 ? 19.929 -10.414 15.457 1.00 48.19 215 TRP A CA 1
ATOM 1711 C C . TRP A 1 215 ? 19.416 -8.970 15.328 1.00 48.19 215 TRP A C 1
ATOM 1713 O O . TRP A 1 215 ? 19.502 -8.186 16.269 1.00 48.19 215 TRP A O 1
ATOM 1723 N N . GLY A 1 216 ? 18.994 -8.563 14.125 1.00 43.31 216 GLY A N 1
ATOM 1724 C CA . GLY A 1 216 ? 18.323 -7.271 13.938 1.00 43.31 216 GLY A CA 1
ATOM 1725 C C . GLY A 1 216 ? 17.075 -7.192 14.826 1.00 43.31 216 GLY A C 1
ATOM 1726 O O . GLY A 1 216 ? 16.524 -8.245 15.160 1.00 43.31 216 GLY A O 1
ATOM 1727 N N . PRO A 1 217 ? 16.653 -5.989 15.263 1.00 38.72 217 PRO A N 1
ATOM 1728 C CA . PRO A 1 217 ? 15.548 -5.849 16.202 1.00 38.72 217 PRO A CA 1
ATOM 1729 C C . PRO A 1 217 ? 14.318 -6.643 15.717 1.00 38.72 217 PRO A C 1
ATOM 1731 O O . PRO A 1 217 ? 14.032 -6.627 14.519 1.00 38.72 217 PRO A O 1
ATOM 1734 N N . PRO A 1 218 ? 13.563 -7.308 16.616 1.00 40.28 218 PRO A N 1
ATOM 1735 C CA . PRO A 1 218 ? 12.403 -8.153 16.279 1.00 40.28 218 PRO A CA 1
ATOM 1736 C C . PRO A 1 218 ? 11.288 -7.472 15.464 1.00 40.28 218 PRO A C 1
ATOM 1738 O O . PRO A 1 218 ? 10.324 -8.120 15.076 1.00 40.28 218 PRO A O 1
ATOM 1741 N N . ILE A 1 219 ? 11.390 -6.162 15.246 1.00 39.97 219 ILE A N 1
ATOM 1742 C CA . ILE A 1 219 ? 10.308 -5.265 14.845 1.00 39.97 219 ILE A CA 1
ATOM 1743 C C . ILE A 1 219 ? 10.100 -5.252 13.315 1.00 39.97 219 ILE A C 1
ATOM 1745 O O . ILE A 1 219 ? 9.013 -4.907 12.862 1.00 39.97 219 ILE A O 1
ATOM 1749 N N . GLU A 1 220 ? 11.091 -5.683 12.525 1.00 44.91 220 GLU A N 1
ATOM 1750 C CA . GLU A 1 220 ? 11.052 -5.637 11.047 1.00 44.91 220 GLU A CA 1
ATOM 1751 C C . GLU A 1 220 ? 11.301 -6.994 10.364 1.00 44.91 220 GLU A C 1
ATOM 1753 O O . GLU A 1 220 ? 11.568 -7.049 9.162 1.00 44.91 220 GLU A O 1
ATOM 1758 N N . ARG A 1 221 ? 11.187 -8.111 11.099 1.00 54.81 221 ARG A N 1
ATOM 1759 C CA . ARG A 1 221 ? 10.869 -9.385 10.428 1.00 54.81 221 ARG A CA 1
ATOM 1760 C C . ARG A 1 221 ? 9.529 -9.209 9.723 1.00 54.81 221 ARG A C 1
ATOM 1762 O O . ARG A 1 221 ? 8.705 -8.418 10.187 1.00 54.81 221 ARG A O 1
ATOM 1769 N N . SER A 1 222 ? 9.294 -9.915 8.624 1.00 59.12 222 SER A N 1
ATOM 1770 C CA . SER A 1 222 ? 7.981 -9.926 7.997 1.00 59.12 222 SER A CA 1
ATOM 1771 C C . SER A 1 222 ? 6.949 -10.362 9.032 1.00 59.12 222 SER A C 1
ATOM 1773 O O . SER A 1 222 ? 6.829 -11.534 9.379 1.00 59.12 222 SER A O 1
ATOM 1775 N N . ARG A 1 223 ? 6.198 -9.381 9.543 1.00 71.75 223 ARG A N 1
ATOM 1776 C CA . ARG A 1 223 ? 5.085 -9.570 10.484 1.00 71.75 223 ARG A CA 1
ATOM 1777 C C . ARG A 1 223 ? 3.941 -10.357 9.840 1.00 71.75 223 ARG A C 1
ATOM 1779 O O . ARG A 1 223 ? 3.010 -10.765 10.529 1.00 71.75 223 ARG A O 1
ATOM 1786 N N . TYR A 1 224 ? 4.030 -10.566 8.529 1.00 85.06 224 TYR A N 1
ATOM 1787 C CA . TYR A 1 224 ? 3.036 -11.218 7.709 1.00 85.06 224 TYR A CA 1
ATOM 1788 C C . TYR A 1 224 ? 3.463 -12.619 7.295 1.00 85.06 224 TYR A C 1
ATOM 1790 O O . TYR A 1 224 ? 4.629 -12.867 6.977 1.00 85.06 224 TYR A O 1
ATOM 1798 N N . ARG A 1 225 ? 2.486 -13.529 7.284 1.00 84.94 225 ARG A N 1
ATOM 1799 C CA . ARG A 1 225 ? 2.658 -14.902 6.813 1.00 84.94 225 ARG A CA 1
ATO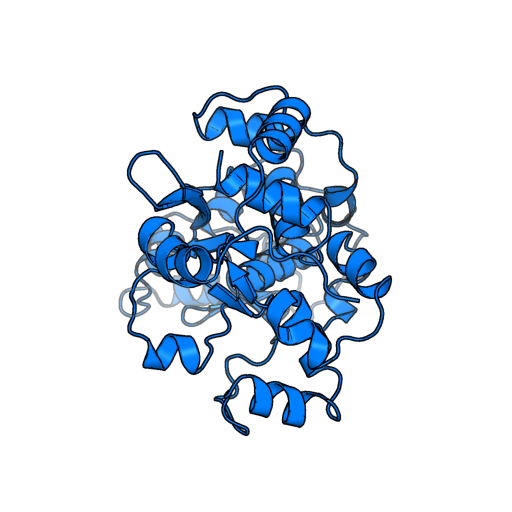M 1800 C C . ARG A 1 225 ? 2.249 -15.014 5.340 1.00 84.94 225 ARG A C 1
ATOM 1802 O O . ARG A 1 225 ? 1.176 -14.518 5.000 1.00 84.94 225 ARG A O 1
ATOM 1809 N N . PRO A 1 226 ? 3.016 -15.738 4.503 1.00 87.50 226 PRO A N 1
ATOM 1810 C CA . PRO A 1 226 ? 2.649 -16.015 3.111 1.00 87.50 226 PRO A CA 1
ATOM 1811 C C . PRO A 1 226 ? 1.223 -16.564 2.939 1.00 87.50 226 PRO A C 1
ATOM 1813 O O . PRO A 1 226 ? 0.503 -16.133 2.043 1.00 87.50 226 PRO A O 1
ATOM 1816 N N . ASP A 1 227 ? 0.789 -17.446 3.848 1.00 88.31 227 ASP A N 1
ATOM 1817 C CA . ASP A 1 227 ? -0.540 -18.078 3.825 1.00 88.31 227 ASP A CA 1
ATOM 1818 C C . ASP A 1 227 ? -1.702 -17.071 3.809 1.00 88.31 227 ASP A C 1
ATOM 1820 O O . ASP A 1 227 ? -2.777 -17.376 3.295 1.00 88.31 227 ASP A O 1
ATOM 1824 N N . TRP A 1 228 ? -1.506 -15.869 4.365 1.00 89.75 228 TRP A N 1
ATOM 1825 C CA . TRP A 1 228 ? -2.539 -14.828 4.429 1.00 89.75 228 TRP A CA 1
ATOM 1826 C C . TRP A 1 228 ? -2.847 -14.203 3.065 1.00 89.75 228 TRP A C 1
ATOM 1828 O O . TRP A 1 228 ? -3.900 -13.591 2.902 1.00 89.75 228 TRP A O 1
ATOM 1838 N N . PHE A 1 229 ? -1.956 -14.376 2.088 1.00 91.94 229 PHE A N 1
ATOM 1839 C CA . PHE A 1 229 ? -2.052 -13.774 0.758 1.00 91.94 229 PHE A CA 1
ATOM 1840 C C . PHE A 1 229 ? -2.310 -14.792 -0.351 1.00 91.94 229 PHE A C 1
ATOM 1842 O O . PHE A 1 229 ? -2.245 -14.447 -1.528 1.00 91.94 229 PHE A O 1
ATOM 1849 N N . LYS A 1 230 ? -2.601 -16.048 -0.000 1.00 90.31 230 LYS A N 1
ATOM 1850 C CA . LYS A 1 230 ? -2.885 -17.097 -0.981 1.00 90.31 230 LYS A CA 1
ATOM 1851 C C . LYS A 1 230 ? -4.045 -16.688 -1.902 1.00 90.31 230 LYS A C 1
ATOM 1853 O O . LYS A 1 230 ? -5.092 -16.251 -1.416 1.00 90.31 230 LYS A O 1
ATOM 1858 N N . GLY A 1 231 ? -3.861 -16.864 -3.212 1.00 89.00 231 GLY A N 1
ATOM 1859 C CA . GLY A 1 231 ? -4.833 -16.477 -4.238 1.00 89.00 231 GLY A CA 1
ATOM 1860 C C . GLY A 1 231 ? -4.834 -14.985 -4.578 1.00 89.00 231 GLY A C 1
ATOM 1861 O O . GLY A 1 231 ? -5.717 -14.533 -5.301 1.00 89.00 231 GLY A O 1
ATOM 1862 N N . ALA A 1 232 ? -3.895 -14.197 -4.039 1.00 93.69 232 ALA A N 1
ATOM 1863 C CA . ALA A 1 232 ? -3.613 -12.872 -4.572 1.00 93.69 232 ALA A CA 1
ATOM 1864 C C . ALA A 1 232 ? -2.747 -12.997 -5.829 1.00 93.69 232 ALA A C 1
ATOM 1866 O O . ALA A 1 232 ? -1.733 -13.692 -5.807 1.00 93.69 232 ALA A O 1
ATOM 1867 N N . SER A 1 233 ? -3.089 -12.258 -6.886 1.00 93.88 233 SER A N 1
ATOM 1868 C CA . SER A 1 233 ? -2.394 -12.306 -8.185 1.00 93.88 233 SER A CA 1
ATOM 1869 C C . SER A 1 233 ? -0.873 -12.138 -8.057 1.00 93.88 233 SER A C 1
ATOM 1871 O O . SER A 1 233 ? -0.094 -12.896 -8.633 1.00 93.88 233 SER A O 1
ATOM 1873 N N . TRP A 1 234 ? -0.435 -11.177 -7.239 1.00 94.50 234 TRP A N 1
ATOM 1874 C CA . TRP A 1 234 ? 0.981 -10.923 -6.990 1.00 94.50 234 TRP A CA 1
ATOM 1875 C C . TRP A 1 234 ? 1.658 -12.070 -6.234 1.00 94.50 234 TRP A C 1
ATOM 1877 O O . TRP A 1 234 ? 2.824 -12.350 -6.492 1.00 94.50 234 TRP A O 1
ATOM 1887 N N . MET A 1 235 ? 0.951 -12.741 -5.321 1.00 93.94 235 MET A N 1
ATOM 1888 C CA . MET A 1 235 ? 1.485 -13.856 -4.538 1.00 93.94 235 MET A CA 1
ATOM 1889 C C . MET A 1 235 ? 1.606 -15.117 -5.397 1.00 93.94 235 MET A C 1
ATOM 1891 O O . MET A 1 235 ? 2.645 -15.776 -5.368 1.00 93.94 235 MET A O 1
ATOM 1895 N N . ASP A 1 236 ? 0.602 -15.386 -6.230 1.00 92.69 236 ASP A N 1
ATOM 1896 C CA . ASP A 1 236 ? 0.604 -16.499 -7.182 1.00 92.69 236 ASP A CA 1
ATOM 1897 C C . ASP A 1 236 ? 1.745 -16.347 -8.211 1.00 92.69 236 ASP A C 1
ATOM 1899 O O . ASP A 1 236 ? 2.409 -17.323 -8.584 1.00 92.69 236 ASP A O 1
ATOM 1903 N N . ALA A 1 237 ? 2.060 -15.106 -8.607 1.00 91.56 237 ALA A N 1
ATOM 1904 C CA . ALA A 1 237 ? 3.223 -14.807 -9.441 1.00 91.56 237 ALA A CA 1
ATOM 1905 C C . ALA A 1 237 ? 4.553 -15.169 -8.752 1.00 91.56 237 ALA A C 1
ATOM 1907 O O . ALA A 1 237 ? 5.469 -15.651 -9.415 1.00 91.56 237 ALA A O 1
ATOM 1908 N N . TRP A 1 238 ? 4.671 -14.992 -7.430 1.00 91.06 238 TRP A N 1
ATOM 1909 C CA . TRP A 1 238 ? 5.841 -15.460 -6.674 1.00 91.06 238 TRP A CA 1
ATOM 1910 C C . TRP A 1 238 ? 5.873 -16.977 -6.496 1.00 91.06 238 TRP A C 1
ATOM 1912 O O . TRP A 1 238 ? 6.957 -17.556 -6.510 1.00 91.06 238 TRP A O 1
ATOM 1922 N N . ASP A 1 239 ? 4.720 -17.622 -6.315 1.00 89.38 239 ASP A N 1
ATOM 1923 C CA . ASP A 1 239 ? 4.625 -19.083 -6.191 1.00 89.38 239 ASP A CA 1
ATOM 1924 C C . ASP A 1 239 ? 5.012 -19.808 -7.484 1.00 89.38 239 ASP A C 1
ATOM 1926 O O . ASP A 1 239 ? 5.517 -20.928 -7.439 1.00 89.38 239 ASP A O 1
ATOM 1930 N N . SER A 1 240 ? 4.856 -19.136 -8.624 1.00 88.25 240 SER A N 1
ATOM 1931 C CA . SER A 1 240 ? 5.284 -19.629 -9.937 1.00 88.25 240 SER A CA 1
ATOM 1932 C C . SER A 1 240 ? 6.805 -19.562 -10.153 1.00 88.25 240 SER A C 1
ATOM 1934 O O . SER A 1 240 ? 7.319 -20.120 -11.124 1.00 88.25 240 SER A O 1
ATOM 1936 N N . LEU A 1 241 ? 7.545 -18.876 -9.275 1.00 86.56 241 LEU A N 1
ATOM 1937 C CA . LEU A 1 241 ? 8.995 -18.732 -9.372 1.00 86.56 241 LEU A CA 1
ATOM 1938 C C . LEU A 1 241 ? 9.732 -19.786 -8.546 1.00 86.56 241 LEU A C 1
ATOM 1940 O O . LEU A 1 241 ? 9.239 -20.322 -7.553 1.00 86.56 241 LEU A O 1
ATOM 1944 N N . ARG A 1 242 ? 10.987 -20.044 -8.930 1.00 84.44 242 ARG A N 1
ATOM 1945 C CA . ARG A 1 242 ? 11.892 -20.853 -8.108 1.00 84.44 242 ARG A CA 1
ATOM 1946 C C . ARG A 1 242 ? 12.098 -20.196 -6.731 1.00 84.44 242 ARG A C 1
ATOM 1948 O O . ARG A 1 242 ? 12.078 -18.966 -6.638 1.00 84.44 242 ARG A O 1
ATOM 1955 N N . PRO A 1 243 ? 12.378 -20.983 -5.677 1.00 79.25 243 PRO A N 1
ATOM 1956 C CA . PRO A 1 243 ? 12.749 -20.437 -4.378 1.00 79.25 243 PRO A CA 1
ATOM 1957 C C . PRO A 1 243 ? 13.918 -19.455 -4.489 1.00 79.25 243 PRO A C 1
ATOM 1959 O O . PRO A 1 243 ? 14.923 -19.770 -5.128 1.00 79.25 243 PRO A O 1
ATOM 1962 N N . LEU A 1 244 ? 13.785 -18.305 -3.829 1.00 74.38 244 LEU A N 1
ATOM 1963 C CA . LEU A 1 244 ? 14.773 -17.229 -3.856 1.00 74.38 244 LEU A CA 1
ATOM 1964 C C . LEU A 1 244 ? 16.140 -17.695 -3.343 1.00 74.38 244 LEU A C 1
ATOM 1966 O O . LEU A 1 244 ? 16.231 -18.417 -2.340 1.00 74.38 244 LEU A O 1
ATOM 1970 N N . ASP A 1 245 ? 17.194 -17.249 -4.020 1.00 70.38 245 ASP A N 1
ATOM 1971 C CA . ASP A 1 245 ? 18.586 -17.511 -3.664 1.00 70.38 245 ASP A CA 1
ATOM 1972 C C . ASP A 1 245 ? 19.360 -16.202 -3.416 1.00 70.38 245 ASP A C 1
ATOM 1974 O O . ASP A 1 245 ? 18.946 -15.116 -3.818 1.00 70.38 245 ASP A O 1
ATOM 1978 N N . VAL A 1 246 ? 20.519 -16.302 -2.761 1.00 66.31 246 VAL A N 1
ATOM 1979 C CA . VAL A 1 246 ? 21.443 -15.180 -2.526 1.00 66.31 246 VAL A CA 1
ATOM 1980 C C . VAL A 1 246 ? 21.912 -14.569 -3.853 1.00 66.31 246 VAL A C 1
ATOM 1982 O O . VAL A 1 246 ? 22.189 -13.379 -3.928 1.00 66.31 246 VAL A O 1
ATOM 1985 N N . ASN A 1 247 ? 21.962 -15.341 -4.937 1.00 70.50 247 ASN A N 1
ATOM 1986 C CA . ASN A 1 247 ? 22.322 -14.798 -6.248 1.00 70.50 247 ASN A CA 1
ATOM 1987 C C . ASN A 1 247 ? 21.254 -13.861 -6.837 1.00 70.50 247 ASN A C 1
ATOM 1989 O O . ASN A 1 247 ? 21.577 -13.054 -7.702 1.00 70.50 247 ASN A O 1
ATOM 1993 N N . ASP A 1 248 ? 20.010 -13.923 -6.352 1.00 74.50 248 ASP A N 1
ATOM 1994 C CA . ASP A 1 248 ? 18.925 -13.047 -6.799 1.00 74.50 248 ASP A CA 1
ATOM 1995 C C . ASP A 1 248 ? 18.905 -11.715 -6.001 1.00 74.50 248 ASP A C 1
ATOM 1997 O O . ASP A 1 248 ? 18.011 -10.893 -6.190 1.00 74.50 248 ASP A O 1
ATOM 2001 N N . MET A 1 249 ? 19.877 -11.477 -5.097 1.00 67.38 249 MET A N 1
ATOM 2002 C CA . MET A 1 249 ? 19.904 -10.321 -4.182 1.00 67.38 249 MET A CA 1
ATOM 2003 C C . MET A 1 249 ? 19.725 -8.972 -4.886 1.00 67.38 249 MET A C 1
ATOM 2005 O O . MET A 1 249 ? 18.934 -8.137 -4.443 1.00 67.38 249 MET A O 1
ATOM 2009 N N . ASP A 1 250 ? 20.505 -8.742 -5.943 1.00 67.56 250 ASP A N 1
ATOM 2010 C CA . ASP A 1 250 ? 20.544 -7.453 -6.637 1.00 67.56 250 ASP A CA 1
ATOM 2011 C C . ASP A 1 250 ? 19.220 -7.166 -7.357 1.00 67.56 250 ASP A C 1
ATOM 2013 O O . ASP A 1 250 ? 18.820 -6.009 -7.479 1.00 67.56 250 ASP A O 1
ATOM 2017 N N . ASP A 1 251 ? 18.494 -8.216 -7.757 1.00 72.38 251 ASP A N 1
ATOM 2018 C CA . ASP A 1 251 ? 17.158 -8.102 -8.341 1.00 72.38 251 ASP A CA 1
ATOM 2019 C C . ASP A 1 251 ? 16.081 -7.793 -7.288 1.00 72.38 251 ASP A C 1
ATOM 2021 O O . ASP A 1 251 ? 15.022 -7.274 -7.632 1.00 72.38 251 ASP A O 1
ATOM 2025 N N . MET A 1 252 ? 16.327 -8.081 -6.003 1.00 78.81 252 MET A N 1
ATOM 2026 C CA . MET A 1 252 ? 15.371 -7.825 -4.914 1.00 78.81 252 MET A CA 1
ATOM 2027 C C . MET A 1 252 ? 15.411 -6.391 -4.388 1.00 78.81 252 MET A C 1
ATOM 2029 O O . MET A 1 252 ? 14.536 -6.003 -3.612 1.00 78.81 252 MET A O 1
ATOM 2033 N N . MET A 1 253 ? 16.416 -5.602 -4.762 1.00 79.81 253 MET A N 1
ATOM 2034 C CA . MET A 1 253 ? 16.507 -4.205 -4.357 1.00 79.81 253 MET A CA 1
ATOM 2035 C C . MET A 1 253 ? 15.647 -3.347 -5.272 1.00 79.81 253 MET A C 1
ATOM 2037 O O . MET A 1 253 ? 16.016 -3.081 -6.407 1.00 79.81 253 MET A O 1
ATOM 2041 N N . ILE A 1 254 ? 14.511 -2.879 -4.766 1.00 82.75 254 ILE A N 1
ATOM 2042 C CA . ILE A 1 254 ? 13.557 -2.082 -5.542 1.00 82.75 254 ILE A CA 1
ATOM 2043 C C . ILE A 1 254 ? 13.493 -0.639 -5.038 1.00 82.75 254 ILE A C 1
ATOM 2045 O O . ILE A 1 254 ? 13.758 -0.372 -3.859 1.00 82.75 254 ILE A O 1
ATOM 2049 N N . PRO A 1 255 ? 13.133 0.335 -5.892 1.00 80.88 255 PRO A N 1
ATOM 2050 C CA . PRO A 1 255 ? 12.761 1.655 -5.412 1.00 80.88 255 PRO A CA 1
ATOM 2051 C C . PRO A 1 255 ? 11.492 1.558 -4.561 1.00 80.88 255 PRO A C 1
ATOM 2053 O O . PRO A 1 255 ? 10.527 0.901 -4.939 1.00 80.88 255 PRO A O 1
ATOM 2056 N N . MET A 1 256 ? 11.455 2.264 -3.431 1.00 83.38 256 MET A N 1
ATOM 2057 C CA . MET A 1 256 ? 10.213 2.370 -2.670 1.00 83.38 256 MET A CA 1
ATOM 2058 C C . MET A 1 256 ? 9.156 3.122 -3.483 1.00 83.38 256 MET A C 1
ATOM 2060 O O . MET A 1 256 ? 9.384 4.258 -3.920 1.00 83.38 256 MET A O 1
ATOM 2064 N N . ALA A 1 257 ? 8.008 2.472 -3.675 1.00 89.50 257 ALA A N 1
ATOM 2065 C CA . ALA A 1 257 ? 6.913 2.989 -4.482 1.00 89.50 257 ALA A CA 1
ATOM 2066 C C . ALA A 1 257 ? 5.759 3.529 -3.641 1.00 89.50 257 ALA A C 1
ATOM 2068 O O . ALA A 1 257 ? 5.387 4.692 -3.811 1.00 89.50 257 ALA A O 1
ATOM 2069 N N . LEU A 1 258 ? 5.227 2.718 -2.728 1.00 93.62 258 LEU A N 1
ATOM 2070 C CA . LEU A 1 258 ? 4.068 3.056 -1.908 1.00 93.62 258 LEU A CA 1
ATOM 2071 C C . LEU A 1 258 ? 4.469 3.429 -0.480 1.00 93.62 258 LEU A C 1
ATOM 2073 O O . LEU A 1 258 ? 5.431 2.906 0.077 1.00 93.62 258 LEU A O 1
ATOM 2077 N N . TYR A 1 259 ? 3.726 4.371 0.096 1.00 91.81 259 TYR A N 1
ATOM 2078 C CA . TYR A 1 259 ? 3.946 4.890 1.440 1.00 91.81 259 TYR A CA 1
ATOM 2079 C C . TYR A 1 259 ? 2.611 5.155 2.115 1.00 91.81 259 TYR A C 1
ATOM 2081 O O . TYR A 1 259 ? 1.709 5.722 1.499 1.00 91.81 259 TYR A O 1
ATOM 2089 N N . ILE A 1 260 ? 2.534 4.862 3.410 1.00 92.44 260 ILE A N 1
ATOM 2090 C CA . ILE A 1 260 ? 1.517 5.442 4.283 1.00 92.44 260 ILE A CA 1
ATOM 2091 C C . ILE A 1 260 ? 2.193 6.570 5.052 1.00 92.44 260 ILE A C 1
ATOM 2093 O O . ILE A 1 260 ? 3.160 6.346 5.780 1.00 92.44 260 ILE A O 1
ATOM 2097 N N . LYS A 1 261 ? 1.720 7.797 4.851 1.00 90.56 261 LYS A N 1
ATOM 2098 C CA . LYS A 1 261 ? 2.189 8.967 5.593 1.00 90.56 261 LYS A CA 1
ATOM 2099 C C . LYS A 1 261 ? 0.989 9.772 6.059 1.00 90.56 261 LYS A C 1
ATOM 2101 O O . LYS A 1 261 ? 0.119 10.070 5.247 1.00 90.56 261 LYS A O 1
ATOM 2106 N N . ASP A 1 262 ? 0.963 10.095 7.350 1.00 89.00 262 ASP A N 1
ATOM 2107 C CA . ASP A 1 262 ? -0.116 10.857 7.991 1.00 89.00 262 ASP A CA 1
ATOM 2108 C C . ASP A 1 262 ? -1.499 10.234 7.691 1.00 89.00 262 ASP A C 1
ATOM 2110 O O . ASP A 1 262 ? -2.467 10.917 7.398 1.00 89.00 262 ASP A O 1
ATOM 2114 N N . GLY A 1 263 ? -1.568 8.895 7.638 1.00 91.06 263 GLY A N 1
ATOM 2115 C CA . GLY A 1 263 ? -2.792 8.154 7.311 1.00 91.06 263 GLY A CA 1
ATOM 2116 C C . GLY A 1 263 ? -3.254 8.214 5.846 1.00 91.06 263 GLY A C 1
ATOM 2117 O O . GLY A 1 263 ? -4.321 7.684 5.527 1.00 91.06 263 GLY A O 1
ATOM 2118 N N . HIS A 1 264 ? -2.464 8.797 4.940 1.00 95.19 264 HIS A N 1
ATOM 2119 C CA . HIS A 1 264 ? -2.718 8.806 3.498 1.00 95.19 264 HIS A CA 1
ATOM 2120 C C . HIS A 1 264 ? -1.848 7.783 2.768 1.00 95.19 264 HIS A C 1
ATOM 2122 O O . HIS A 1 264 ? -0.642 7.693 3.009 1.00 95.19 264 HIS A O 1
ATOM 2128 N N . LEU A 1 265 ? -2.447 7.062 1.816 1.00 96.56 265 LEU A N 1
ATOM 2129 C CA . LEU A 1 265 ? -1.712 6.203 0.891 1.00 96.56 265 LEU A CA 1
ATOM 2130 C C . LEU A 1 265 ? -1.152 7.048 -0.256 1.00 96.56 265 LEU A C 1
ATOM 2132 O O . LEU A 1 265 ? -1.899 7.756 -0.936 1.00 96.56 265 LEU A O 1
ATOM 2136 N N . GLN A 1 266 ? 0.159 6.981 -0.470 1.00 95.50 266 GLN A N 1
ATOM 2137 C CA . GLN A 1 266 ? 0.878 7.824 -1.418 1.00 95.50 266 GLN A CA 1
ATOM 2138 C C . GLN A 1 266 ? 1.784 7.001 -2.340 1.00 95.50 266 GLN A C 1
ATOM 2140 O O . GLN A 1 266 ? 2.502 6.116 -1.881 1.00 95.50 266 GLN A O 1
ATOM 2145 N N . LEU A 1 267 ? 1.808 7.350 -3.629 1.00 94.00 267 LEU A N 1
ATOM 2146 C CA . LEU A 1 267 ? 2.743 6.829 -4.626 1.00 94.00 267 LEU A CA 1
ATOM 2147 C C . LEU A 1 267 ? 3.881 7.829 -4.825 1.00 94.00 267 LEU A C 1
ATOM 2149 O O . LEU A 1 267 ? 3.651 9.015 -5.079 1.00 94.00 267 LEU A O 1
ATOM 2153 N N . ARG A 1 268 ? 5.121 7.352 -4.759 1.00 89.81 268 ARG A N 1
ATOM 2154 C CA . ARG A 1 268 ? 6.301 8.136 -5.119 1.00 89.81 268 ARG A CA 1
ATOM 2155 C C . ARG A 1 268 ? 6.492 8.127 -6.631 1.00 89.81 268 ARG A C 1
ATOM 2157 O O . ARG A 1 268 ? 6.708 7.074 -7.215 1.00 89.81 268 ARG A O 1
ATOM 2164 N N . VAL A 1 269 ? 6.481 9.310 -7.235 1.00 88.50 269 VAL A N 1
ATOM 2165 C CA . VAL A 1 269 ? 6.629 9.518 -8.681 1.00 88.50 269 VAL A CA 1
ATOM 2166 C C . VAL A 1 269 ? 7.674 10.590 -8.975 1.00 88.50 269 VAL A C 1
ATOM 2168 O O . VAL A 1 269 ? 7.879 11.519 -8.190 1.00 88.50 269 VAL A O 1
ATOM 2171 N N . ARG A 1 270 ? 8.332 10.491 -10.121 1.00 84.62 270 ARG A N 1
ATOM 2172 C CA . ARG A 1 270 ? 9.246 11.489 -10.660 1.00 84.62 270 ARG A CA 1
ATOM 2173 C C . ARG A 1 270 ? 8.443 12.500 -11.472 1.00 84.62 270 ARG A C 1
ATOM 2175 O O . ARG A 1 270 ? 7.566 12.154 -12.254 1.00 84.62 270 ARG A O 1
ATOM 2182 N N . ARG A 1 271 ? 8.726 13.781 -11.274 1.00 81.69 271 ARG A N 1
ATOM 2183 C CA . ARG A 1 271 ? 8.217 14.885 -12.098 1.00 81.69 271 ARG A CA 1
ATOM 2184 C C . ARG A 1 271 ? 9.398 15.752 -12.527 1.00 81.69 271 ARG A C 1
ATOM 2186 O O . ARG A 1 271 ? 10.498 15.592 -12.002 1.00 81.69 271 ARG A O 1
ATOM 2193 N N . ASN A 1 272 ? 9.166 16.720 -13.413 1.00 74.00 272 ASN A N 1
ATOM 2194 C CA . ASN A 1 272 ? 10.215 17.598 -13.963 1.00 74.00 272 ASN A CA 1
ATOM 2195 C C . ASN A 1 272 ? 11.120 18.248 -12.895 1.00 74.00 272 ASN A C 1
ATOM 2197 O O . ASN A 1 272 ? 12.284 18.516 -13.158 1.00 74.00 272 ASN A O 1
ATOM 2201 N N . ARG A 1 273 ? 10.601 18.489 -11.679 1.00 71.12 273 ARG A N 1
ATOM 2202 C CA . ARG A 1 273 ? 11.332 19.107 -10.553 1.00 71.12 273 ARG A CA 1
ATOM 2203 C C . ARG A 1 273 ? 11.864 18.106 -9.510 1.00 71.12 273 ARG A C 1
ATOM 2205 O O . ARG A 1 273 ? 12.245 18.525 -8.424 1.00 71.12 273 ARG A O 1
ATOM 2212 N N . GLY A 1 274 ? 11.841 16.804 -9.798 1.00 78.88 274 GLY A N 1
ATOM 2213 C CA . GLY A 1 274 ? 12.304 15.740 -8.902 1.00 78.88 274 GLY A CA 1
ATOM 2214 C C . GLY A 1 274 ? 11.192 14.823 -8.385 1.00 78.88 274 GLY A C 1
ATOM 2215 O O . GLY A 1 274 ? 10.086 14.777 -8.928 1.00 78.88 274 GLY A O 1
ATOM 2216 N N . TRP A 1 275 ? 11.503 14.063 -7.333 1.00 83.56 275 TRP A N 1
ATOM 2217 C CA . TRP A 1 275 ? 10.577 13.110 -6.718 1.00 83.56 275 TRP A CA 1
ATOM 2218 C C . TRP A 1 275 ? 9.480 13.812 -5.923 1.00 83.56 275 TRP A C 1
ATOM 2220 O O . TRP A 1 275 ? 9.745 14.691 -5.105 1.00 83.56 275 TRP A O 1
ATOM 2230 N N . ARG A 1 276 ? 8.241 13.379 -6.134 1.00 87.06 276 ARG A N 1
ATOM 2231 C CA . ARG A 1 276 ? 7.053 13.822 -5.407 1.00 87.06 276 ARG A CA 1
ATOM 2232 C C . ARG A 1 276 ? 6.263 12.620 -4.917 1.00 87.06 276 ARG A C 1
ATOM 2234 O O . ARG A 1 276 ? 6.454 11.502 -5.387 1.00 87.06 276 ARG A O 1
ATOM 2241 N N . ARG A 1 277 ? 5.373 12.866 -3.964 1.00 89.75 277 ARG A N 1
ATOM 2242 C CA . ARG A 1 277 ? 4.399 11.890 -3.480 1.00 89.75 277 ARG A CA 1
ATOM 2243 C C . ARG A 1 277 ? 3.016 12.343 -3.922 1.00 89.75 277 ARG A C 1
ATOM 2245 O O . ARG A 1 277 ? 2.677 13.508 -3.729 1.00 89.75 277 ARG A O 1
ATOM 2252 N N . LEU A 1 278 ? 2.267 11.449 -4.552 1.00 91.75 278 LEU A N 1
ATOM 2253 C CA . LEU A 1 278 ? 0.887 11.675 -4.965 1.00 91.75 278 LEU A CA 1
ATOM 2254 C C . LEU A 1 278 ? -0.028 10.822 -4.101 1.00 91.75 278 LEU A C 1
ATOM 2256 O O . LEU A 1 278 ? 0.190 9.620 -4.002 1.00 91.75 278 LEU A O 1
ATOM 2260 N N . GLU A 1 279 ? -1.046 11.429 -3.499 1.00 94.56 279 GLU A N 1
ATOM 2261 C CA . GLU A 1 279 ? -2.098 10.680 -2.810 1.00 94.56 279 GLU A CA 1
ATOM 2262 C C . GLU A 1 279 ? -2.887 9.841 -3.826 1.00 94.56 279 GLU A C 1
ATOM 2264 O O . GLU A 1 279 ? -3.277 10.336 -4.892 1.00 94.56 279 GLU A O 1
ATOM 2269 N N . LEU A 1 280 ? -3.091 8.565 -3.502 1.00 94.62 280 LEU A N 1
ATOM 2270 C CA . LEU A 1 280 ? -3.902 7.659 -4.310 1.00 94.62 280 LEU A CA 1
ATOM 2271 C C . LEU A 1 280 ? -5.385 7.983 -4.132 1.00 94.62 280 LEU A C 1
ATOM 2273 O O . LEU A 1 280 ? -5.844 8.324 -3.040 1.00 94.62 280 LEU A O 1
ATOM 2277 N N . GLU A 1 281 ? -6.165 7.789 -5.195 1.00 93.44 281 GLU A N 1
ATOM 2278 C CA . GLU A 1 281 ? -7.621 7.790 -5.078 1.00 93.44 281 GLU A CA 1
ATOM 2279 C C . GLU A 1 281 ? -8.065 6.737 -4.052 1.00 93.44 281 GLU A C 1
ATOM 2281 O O . GLU A 1 281 ? -7.580 5.605 -4.039 1.00 93.44 281 GLU A O 1
ATOM 2286 N N . SER A 1 282 ? -9.003 7.103 -3.180 1.00 93.81 282 SER A N 1
ATOM 2287 C CA . SER A 1 282 ? -9.593 6.193 -2.195 1.00 93.81 282 SER A CA 1
ATOM 2288 C C . SER A 1 282 ? -10.560 5.228 -2.890 1.00 93.81 282 SER A C 1
ATOM 2290 O O . SER A 1 282 ? -11.772 5.423 -2.846 1.00 93.81 282 SER A O 1
ATOM 2292 N N . HIS A 1 283 ? -10.041 4.244 -3.622 1.00 94.00 283 HIS A N 1
ATOM 2293 C CA . HIS A 1 283 ? -10.838 3.274 -4.372 1.00 94.00 283 HIS A CA 1
ATOM 2294 C C . HIS A 1 283 ? -10.217 1.867 -4.288 1.00 94.00 283 HIS A C 1
ATOM 2296 O O . HIS A 1 283 ? -9.037 1.733 -4.619 1.00 94.00 283 HIS A O 1
ATOM 2302 N N . PRO A 1 284 ? -10.989 0.810 -3.952 1.00 93.69 284 PRO A N 1
ATOM 2303 C CA . PRO A 1 284 ? -10.447 -0.541 -3.751 1.00 93.69 284 PRO A CA 1
ATOM 2304 C C . PRO A 1 284 ? -9.698 -1.093 -4.969 1.00 93.69 284 PRO A C 1
ATOM 2306 O O . PRO A 1 284 ? -8.592 -1.603 -4.832 1.00 93.69 284 PRO A O 1
ATOM 2309 N N . VAL A 1 285 ? -10.248 -0.907 -6.175 1.00 93.94 285 VAL A N 1
ATOM 2310 C CA . VAL A 1 285 ? -9.595 -1.312 -7.441 1.00 93.94 285 VAL A CA 1
ATOM 2311 C C . VAL A 1 285 ? -8.242 -0.619 -7.652 1.00 93.94 285 VAL A C 1
ATOM 2313 O O . VAL A 1 285 ? -7.269 -1.254 -8.034 1.00 93.94 285 VAL A O 1
ATOM 2316 N N . VAL A 1 286 ? -8.140 0.683 -7.358 1.00 95.06 286 VAL A N 1
ATOM 2317 C CA . VAL A 1 286 ? -6.874 1.418 -7.522 1.00 95.06 286 VAL A CA 1
ATOM 2318 C C . VAL A 1 286 ? -5.836 0.914 -6.521 1.00 95.06 286 VAL A C 1
ATOM 2320 O O . VAL A 1 286 ? -4.676 0.723 -6.879 1.00 95.06 286 VAL A O 1
ATOM 2323 N N . TRP A 1 287 ? -6.251 0.676 -5.274 1.00 96.25 287 TRP A N 1
ATOM 2324 C CA . TRP A 1 287 ? -5.362 0.159 -4.234 1.00 96.25 287 TRP A CA 1
ATOM 2325 C C . TRP A 1 287 ? -4.886 -1.252 -4.566 1.00 96.25 287 TRP A C 1
ATOM 2327 O O . TRP A 1 287 ? -3.689 -1.505 -4.519 1.00 96.25 287 TRP A O 1
ATOM 2337 N N . SER A 1 288 ? -5.795 -2.147 -4.950 1.00 95.50 288 SER A N 1
ATOM 2338 C CA . SER A 1 288 ? -5.468 -3.534 -5.297 1.00 95.50 288 SER A CA 1
ATOM 2339 C C . SER A 1 288 ? -4.563 -3.639 -6.522 1.00 95.50 288 SER A C 1
ATOM 2341 O O . SER A 1 288 ? -3.580 -4.371 -6.445 1.00 95.50 288 SER A O 1
ATOM 2343 N N . LEU A 1 289 ? -4.796 -2.876 -7.599 1.00 95.88 289 LEU A N 1
ATOM 2344 C CA . LEU A 1 289 ? -3.896 -2.857 -8.762 1.00 95.88 289 LEU A CA 1
ATOM 2345 C C . LEU A 1 289 ? -2.495 -2.369 -8.386 1.00 95.88 289 LEU A C 1
ATOM 2347 O O . LEU A 1 289 ? -1.513 -3.064 -8.632 1.00 95.88 289 LEU A O 1
ATOM 2351 N N . LEU A 1 290 ? -2.386 -1.206 -7.734 1.00 96.12 290 LEU A N 1
ATOM 2352 C CA . LEU A 1 290 ? -1.081 -0.626 -7.400 1.00 96.12 290 LEU A CA 1
ATOM 2353 C C . LEU A 1 290 ? -0.303 -1.476 -6.394 1.00 96.12 290 LEU A C 1
ATOM 2355 O O . LEU A 1 290 ? 0.917 -1.590 -6.499 1.00 96.12 290 LEU A O 1
ATOM 2359 N N . VAL A 1 291 ? -0.997 -2.097 -5.441 1.00 95.88 291 VAL A N 1
ATOM 2360 C CA . VAL A 1 291 ? -0.396 -3.061 -4.516 1.00 95.88 291 VAL A CA 1
ATOM 2361 C C . VAL A 1 291 ? 0.045 -4.318 -5.253 1.00 95.88 291 VAL A C 1
ATOM 2363 O O . VAL A 1 291 ? 1.155 -4.781 -5.013 1.00 95.88 291 VAL A O 1
ATOM 2366 N N . SER A 1 292 ? -0.766 -4.836 -6.179 1.00 96.12 292 SER A N 1
ATOM 2367 C CA . SER A 1 292 ? -0.401 -6.012 -6.976 1.00 96.12 292 SER A CA 1
ATOM 2368 C C . SER A 1 292 ? 0.842 -5.736 -7.809 1.00 96.12 292 SER A C 1
ATOM 2370 O O . SER A 1 292 ? 1.782 -6.518 -7.773 1.00 96.12 292 SER A O 1
ATOM 2372 N N . TRP A 1 293 ? 0.917 -4.579 -8.464 1.00 95.50 293 TRP A N 1
ATOM 2373 C CA . TRP A 1 293 ? 2.104 -4.167 -9.210 1.00 95.50 293 TRP A CA 1
ATOM 2374 C C . TRP A 1 293 ? 3.324 -3.952 -8.308 1.00 95.50 293 TRP A C 1
ATOM 2376 O O . TRP A 1 293 ? 4.429 -4.349 -8.664 1.00 95.50 293 TRP A O 1
ATOM 2386 N N . SER A 1 294 ? 3.135 -3.359 -7.124 1.00 94.75 294 SER A N 1
ATOM 2387 C CA . SER A 1 294 ? 4.225 -3.098 -6.174 1.00 94.75 294 SER A CA 1
ATOM 2388 C C . SER A 1 294 ? 4.767 -4.353 -5.511 1.00 94.75 294 SER A C 1
ATOM 2390 O O . SER A 1 294 ? 5.935 -4.361 -5.124 1.00 94.75 294 SER A O 1
ATOM 2392 N N . LEU A 1 295 ? 3.924 -5.364 -5.317 1.00 94.62 295 LEU A N 1
ATOM 2393 C CA . LEU A 1 295 ? 4.299 -6.621 -4.687 1.00 94.62 295 LEU A CA 1
ATOM 2394 C C . LEU A 1 295 ? 4.628 -7.715 -5.698 1.00 94.62 295 LEU A C 1
ATOM 2396 O O . LEU A 1 295 ? 5.141 -8.746 -5.278 1.00 94.62 295 LEU A O 1
ATOM 2400 N N . ALA A 1 296 ? 4.355 -7.530 -6.988 1.00 94.00 296 ALA A N 1
ATOM 2401 C CA . ALA A 1 296 ? 4.720 -8.488 -8.021 1.00 94.00 296 ALA A CA 1
ATOM 2402 C C . ALA A 1 296 ? 6.249 -8.610 -8.162 1.00 94.00 296 ALA A C 1
ATOM 2404 O O . ALA A 1 296 ? 6.973 -7.647 -7.883 1.00 94.00 296 ALA A O 1
ATOM 2405 N N . PRO A 1 297 ? 6.762 -9.764 -8.635 1.00 91.94 297 PRO A N 1
ATOM 2406 C CA . PRO A 1 297 ? 8.192 -9.972 -8.827 1.00 91.94 297 PRO A CA 1
ATOM 2407 C C . PRO A 1 297 ? 8.870 -8.830 -9.609 1.00 91.94 297 PRO A C 1
ATOM 2409 O O . PRO A 1 297 ? 8.312 -8.381 -10.611 1.00 91.94 297 PRO A O 1
ATOM 2412 N N . PRO A 1 298 ? 10.091 -8.390 -9.241 1.00 88.19 298 PRO A N 1
ATOM 2413 C CA . PRO A 1 298 ? 10.764 -7.234 -9.853 1.00 88.19 298 PRO A CA 1
ATOM 2414 C C . PRO A 1 298 ? 10.906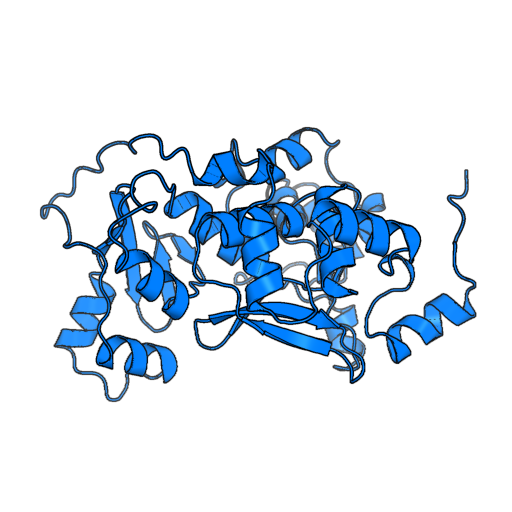 -7.280 -11.383 1.00 88.19 298 PRO A C 1
ATOM 2416 O O . PRO A 1 298 ? 10.980 -6.237 -12.031 1.00 88.19 298 PRO A O 1
ATOM 2419 N N . ARG A 1 299 ? 10.954 -8.482 -11.967 1.00 85.00 299 ARG A N 1
ATOM 2420 C CA . ARG A 1 299 ? 11.081 -8.713 -13.417 1.00 85.00 299 ARG A CA 1
ATOM 2421 C C . ARG A 1 299 ? 9.746 -8.988 -14.125 1.00 85.00 299 ARG A C 1
ATOM 2423 O O . ARG A 1 299 ? 9.761 -9.365 -15.287 1.00 85.00 299 ARG A O 1
ATOM 2430 N N . SER A 1 300 ? 8.619 -8.851 -13.428 1.00 90.19 300 SER A N 1
ATOM 2431 C CA . SER A 1 300 ? 7.283 -9.008 -14.011 1.00 90.19 300 SER A CA 1
ATOM 2432 C C . SER A 1 300 ? 6.823 -7.743 -14.735 1.00 90.19 300 SER A C 1
ATOM 2434 O O . SER A 1 300 ? 7.206 -6.630 -14.357 1.00 90.19 300 SER A O 1
ATOM 2436 N N . ASP A 1 301 ? 5.931 -7.915 -15.712 1.00 91.44 301 ASP A N 1
ATOM 2437 C CA . ASP A 1 301 ? 5.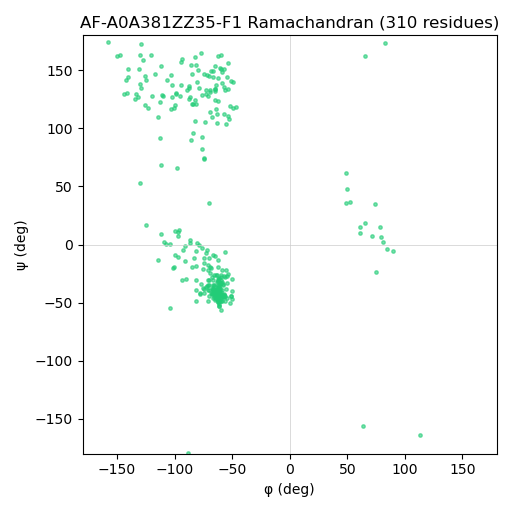284 -6.811 -16.429 1.00 91.44 301 ASP A CA 1
ATOM 2438 C C . ASP A 1 301 ? 4.519 -5.897 -15.461 1.00 91.44 301 ASP A C 1
ATOM 2440 O O . ASP A 1 301 ? 4.595 -4.676 -15.557 1.00 91.44 301 ASP A O 1
ATOM 2444 N N . SER A 1 302 ? 3.861 -6.471 -14.450 1.00 92.75 302 SER A N 1
ATOM 2445 C CA . SER A 1 302 ? 3.162 -5.738 -13.388 1.00 92.75 302 SER A CA 1
ATOM 2446 C C . SER A 1 302 ? 4.092 -4.756 -12.667 1.00 92.75 302 SER A C 1
ATOM 2448 O O . SER A 1 302 ? 3.774 -3.576 -12.512 1.00 92.75 302 SER A O 1
ATOM 2450 N N . HIS A 1 303 ? 5.280 -5.214 -12.263 1.00 91.31 303 HIS A N 1
ATOM 2451 C CA . HIS A 1 303 ? 6.256 -4.361 -11.586 1.00 91.31 303 HIS A CA 1
ATOM 2452 C C . HIS A 1 303 ? 6.869 -3.330 -12.549 1.00 91.31 303 HIS A C 1
ATOM 2454 O O . HIS A 1 303 ? 7.116 -2.183 -12.165 1.00 91.31 303 HIS A O 1
ATOM 2460 N N . GLN A 1 304 ? 7.068 -3.699 -13.819 1.00 91.31 304 GLN A N 1
ATOM 2461 C CA . GLN A 1 304 ? 7.495 -2.766 -14.861 1.00 91.31 304 GLN A CA 1
ATOM 2462 C C . GLN A 1 304 ? 6.469 -1.643 -15.082 1.00 91.31 304 GLN A C 1
ATOM 2464 O O . GLN A 1 304 ? 6.870 -0.477 -15.143 1.00 91.31 304 GLN A O 1
ATOM 2469 N N . ARG A 1 305 ? 5.162 -1.946 -15.124 1.00 92.69 305 ARG A N 1
ATOM 2470 C CA . ARG A 1 305 ? 4.093 -0.931 -15.219 1.00 92.69 305 ARG A CA 1
ATOM 2471 C C . ARG A 1 305 ? 4.174 0.069 -14.074 1.00 92.69 305 ARG A C 1
ATOM 2473 O O . ARG A 1 305 ? 4.064 1.273 -14.305 1.00 92.69 305 ARG A O 1
ATOM 2480 N N . LEU A 1 306 ? 4.427 -0.400 -12.848 1.00 93.12 306 LEU A N 1
ATOM 2481 C CA . LEU A 1 306 ? 4.621 0.494 -11.707 1.00 93.12 306 LEU A CA 1
ATOM 2482 C C . LEU A 1 306 ? 5.821 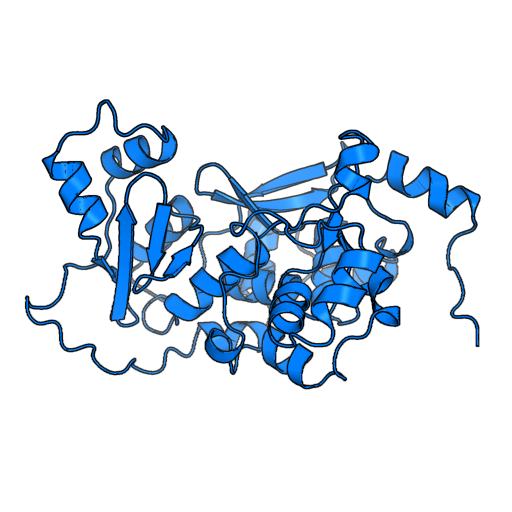1.418 -11.915 1.00 93.12 306 LEU A C 1
ATOM 2484 O O . LEU A 1 306 ? 5.680 2.626 -11.741 1.00 93.12 306 LEU A O 1
ATOM 2488 N N . ARG A 1 307 ? 6.983 0.894 -12.322 1.00 90.00 307 ARG A N 1
ATOM 2489 C CA . ARG A 1 307 ? 8.169 1.730 -12.580 1.00 90.00 307 ARG A CA 1
ATOM 2490 C C . ARG A 1 307 ? 7.921 2.744 -13.695 1.00 90.00 307 ARG A C 1
ATOM 2492 O O . ARG A 1 307 ? 8.277 3.912 -13.533 1.00 90.00 307 ARG A O 1
ATOM 2499 N N . CYS A 1 308 ? 7.237 2.338 -14.763 1.00 90.81 308 CYS A N 1
ATOM 2500 C CA . CYS A 1 308 ? 6.819 3.236 -15.837 1.00 90.81 308 CYS A CA 1
ATOM 2501 C C . CYS A 1 308 ? 5.911 4.352 -15.306 1.00 90.81 308 CYS A C 1
ATOM 2503 O O . CYS A 1 308 ? 6.170 5.523 -15.570 1.00 90.81 308 CYS A O 1
ATOM 2505 N N . LEU A 1 309 ? 4.916 4.023 -14.476 1.00 89.88 309 LEU A N 1
ATOM 2506 C CA . LEU A 1 309 ? 4.029 5.000 -13.836 1.00 89.88 309 LEU A CA 1
ATOM 2507 C C . LEU A 1 309 ? 4.785 5.969 -12.910 1.00 89.88 309 LEU A C 1
ATOM 2509 O O . LEU A 1 309 ? 4.456 7.155 -12.823 1.00 89.88 309 LEU A O 1
ATOM 2513 N N . GLN A 1 310 ? 5.811 5.484 -12.210 1.00 88.38 310 GLN A N 1
ATOM 2514 C CA . GLN A 1 310 ? 6.667 6.324 -11.376 1.00 88.38 310 GLN A CA 1
ATOM 2515 C C . GLN A 1 310 ? 7.543 7.270 -12.197 1.00 88.38 310 GLN A C 1
ATOM 2517 O O . GLN A 1 310 ? 7.977 8.285 -11.658 1.00 88.38 310 GLN A O 1
ATOM 2522 N N . GLN A 1 311 ? 7.833 6.951 -13.456 1.00 84.19 311 GLN A N 1
ATOM 2523 C CA . GLN A 1 311 ? 8.739 7.716 -14.317 1.00 84.19 311 GLN A CA 1
ATOM 2524 C C . GLN A 1 311 ? 8.004 8.610 -15.327 1.00 84.19 311 GLN A C 1
ATOM 2526 O O . GLN A 1 311 ? 8.601 9.577 -15.801 1.00 84.19 311 GLN A O 1
ATOM 2531 N N . SER A 1 312 ? 6.728 8.317 -15.606 1.00 70.31 312 SER A N 1
ATOM 2532 C CA . SER A 1 312 ? 5.837 9.060 -16.512 1.00 70.31 312 SER A CA 1
ATOM 2533 C C . SER A 1 312 ? 5.321 10.379 -15.952 1.00 70.31 312 SER A C 1
ATOM 2535 O O . SER A 1 312 ? 5.023 10.420 -14.733 1.00 70.31 312 SER A O 1
#

Solvent-accessible surface area (backbone atoms only — not comparable to full-atom values): 17908 Å² total; per-residue (Å²): 132,86,78,76,73,93,58,54,75,66,46,58,61,47,36,28,76,78,66,37,43,56,57,92,68,62,72,53,71,67,58,34,51,49,47,35,52,74,44,67,59,54,58,94,51,67,70,46,41,46,54,26,59,55,65,50,92,60,73,54,28,46,55,37,54,60,40,66,85,50,80,82,78,86,50,96,87,54,84,66,54,71,55,78,79,57,74,67,56,46,51,42,62,68,64,66,48,70,89,84,55,54,70,69,58,52,49,48,38,47,68,33,11,28,43,79,47,68,45,39,42,27,39,50,96,89,39,36,26,50,76,80,43,77,49,60,64,36,50,61,35,48,52,63,40,67,74,43,93,70,93,50,69,41,27,24,51,63,54,44,46,53,44,48,26,46,46,39,47,79,44,84,42,47,64,58,73,69,65,51,94,72,55,69,55,59,24,49,36,43,58,59,50,30,59,41,70,72,38,81,85,53,39,65,60,44,34,54,74,53,54,38,59,98,77,52,71,86,83,75,56,60,91,56,60,73,79,71,44,69,75,29,51,26,49,52,56,51,68,73,44,78,84,88,54,72,88,49,49,76,66,36,56,35,71,63,44,48,39,68,54,90,34,35,44,27,40,44,28,40,50,101,92,42,81,45,74,44,76,59,66,60,41,71,59,44,50,34,37,55,34,25,19,67,43,22,50,72,90,35,69,50,21,46,47,46,48,24,59,24,65,92

pLDDT: mean 81.66, std 14.28, range [32.03, 96.56]

Radius of gyration: 20.25 Å; Cα contacts (8 Å, |Δi|>4): 441; chains: 1; bounding box: 53×41×53 Å

Sequence (312 aa):
VNSRRIWCEICDIVVPHITGQDSNMIESPAAVEHTRHELGHPDTRPNRIWSAIRKLDSSEAEWAMDARPGNSITRIGGDPPEWEIDDEDQAIMDSGSIRHASTARLRRLQRGGILPDGSHLSWTDGRFHLDGIPLDVPYHGLRKMMRRTRGIQNVDWKKLLLSVSLACTKHQTRRELRAGQHGRQTTIHPAAMMRLDGDPRRVPHFMRAMGLPRWGPPIERSRYRPDWFKGASWMDAWDSLRPLDVNDMDDMMIPMALYIKDGHLQLRVRRNRGWRRLELESHPVVWSLLVSWSLAPPRSDSHQRLRCLQQS

Mean predicted aligned error: 8.27 Å

Secondary structure (DSSP, 8-state):
-----SS-HHHHHHHHHHHSS-GGGPPPHHHHHHHHHHTT---SSHHHHHHHHHH---GGGHHHH----------TT-PPPB----HHHHHHHHHT--TTS-HHHHHHHHH-EE-TTS-EEEEETTEEEETTEEE---HHHHHHHHT-SSS-TT--HHHHHHHHHHHTPPPPPHHHHHS-SSS--EEE-HHHHHHHHT-TT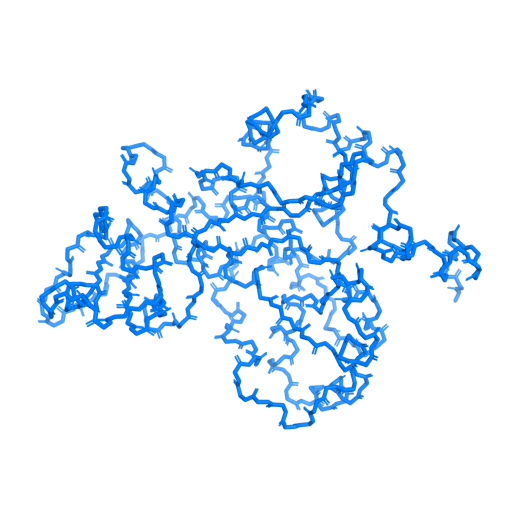THHHHHHHTT--TT--TTSS--S-GGGGTT-HHHHHHHTSPPP-GGGGGGGEEE--EEEETTEEEEEEEETTEEEEEEPPS-HHHHHHHHHHHHS-TTSHHHHHHHHHHH-